Protein AF-A0A935NX12-F1 (afdb_monomer)

Foldseek 3Di:
DDDDDPPDDPPPPPPPPPPPPPPQDLPPDDDPVLLVQLLPDAAPDLPSLLVSCVVCVSCNSVSLVSNCVRRNPVSSVVNVVVVVPDDDDDDDDDDDDDDDQPPPLVRDDLVVVLVVPPDDPSLVVLLVVCVVPVVCNVVSLVSCCVPPVVSSVVSVVVNVVVVVVVVVVVVVVVVVVVVPPPDDDDDDDDDDPVVVVVVVVVVLQVVQLVQCVVVVVLVVLLCVLQVNQQQDPSRHGGLQSLLVVCVVLVHHSSSHRDPVSSVSSCVVSVVDDPPPPPPPPPPDD

pLDDT: mean 78.3, std 20.34, range [31.19, 98.19]

Radius of gyration: 31.9 Å; Cα contacts (8 Å, |Δi|>4): 187; chains: 1; bounding box: 68×73×120 Å

Sequence (285 aa):
MRAQENDRALDQDVEPAQAHAQIEDPNRQLPEDLERRVAALQPGDPQALVTLVRLNPDFIDAILTQAAATAGNQTVSTAIDILMAAPATAAPAARGAAITPDYSVEGFDYDASVLTLEGGDVAGDHVRFITLYPELRHKVLNGLALAHPELLDEAMERLHRLEQARGIEDDEKKDTEQAAADAGSEAPVEAPAAQASAQEEAAWIVGAKRYNAAHEDQLEEFNRVTQGVCVGQDGVADPKLISDWQAAHGLQPDGRVGPKTVEAARHAAGIGTPIPMPEGDLGLE

Solvent-accessible surface area (backbone atoms only — not comparable to full-atom values): 17449 Å² total; per-residue (Å²): 137,79,89,80,86,88,84,73,82,82,76,73,81,73,71,74,79,74,76,71,71,69,77,73,62,91,77,58,75,71,57,71,69,56,47,53,54,44,66,66,41,55,65,78,49,28,64,65,52,41,51,53,40,71,77,35,70,93,43,41,70,52,53,50,56,52,26,33,76,58,27,29,60,68,23,46,51,52,20,50,51,60,64,65,70,61,78,83,90,76,87,80,81,85,83,83,90,74,92,69,88,47,83,47,87,92,56,64,52,56,70,68,63,55,70,72,63,81,80,77,63,60,43,58,52,52,39,50,48,30,70,77,37,62,89,47,35,67,57,54,50,52,42,30,48,72,77,40,53,83,42,36,61,55,24,50,54,52,45,51,50,53,52,52,58,56,56,53,56,62,56,59,50,57,67,57,63,73,73,72,82,84,76,84,90,82,86,84,91,82,78,72,70,68,60,56,54,53,53,51,53,51,51,49,45,55,51,15,49,55,51,30,68,75,31,47,73,45,41,51,51,34,34,63,55,55,71,42,75,39,40,41,98,85,73,45,77,32,33,65,48,38,15,53,50,27,47,76,71,76,44,80,62,63,23,54,52,44,75,67,52,36,52,52,38,26,50,75,60,61,61,62,68,73,75,76,71,75,85,68,76,78,77,85,126

Nearest PDB structures (foldseek):
  6txh-assembly1_B  TM=1.761E-01  e=3.160E+00  Thermotoga maritima MSB8
  6txk-assembly1_E  TM=1.725E-01  e=6.539E+00  Thermotoga maritima MSB8

Secondary structure (DSSP, 8-state):
-------------------------TT-PPPHHHHHHHHTPPTT-HHHHHHHHHH-GGGHHHHHHHHHHHT-HHHHHHHHHHHHT--S-----S---------STTT--HHHHHTT--SS-HHHHHHHHHHH-GGGHHHHHHHHHHH-HHHHHHHHHHHHHHHHHHHHHHHHHHHHHTTS--S--------SHHHHHHHHHHHHHHHHHHHHHHTHHHHHHHHHHTTTTTB-TTSSBPHHHHHHHHHHTTS-------HHHHHHHHHHTTTT-------------

Mean predicted aligned error: 19.9 Å

Structure (mmCIF, N/CA/C/O backbone):
data_AF-A0A935NX12-F1
#
_entry.id   AF-A0A935NX12-F1
#
loop_
_atom_site.group_PDB
_atom_site.id
_atom_site.type_symbol
_atom_site.label_atom_id
_atom_site.label_alt_id
_atom_site.label_comp_id
_atom_site.label_asym_id
_atom_site.label_entity_id
_atom_site.label_seq_id
_atom_site.pdbx_PDB_ins_code
_atom_site.Cartn_x
_atom_site.Cartn_y
_atom_site.Cartn_z
_atom_site.occupancy
_atom_site.B_iso_or_equiv
_atom_site.auth_seq_id
_atom_site.auth_comp_id
_atom_site.auth_asym_id
_atom_site.auth_atom_id
_atom_site.pdbx_PDB_model_num
ATOM 1 N N . MET A 1 1 ? -44.376 -52.610 -57.666 1.00 48.19 1 MET A N 1
ATOM 2 C CA . MET A 1 1 ? -42.982 -52.978 -58.009 1.00 48.19 1 MET A CA 1
ATOM 3 C C . MET A 1 1 ? -42.175 -51.697 -58.155 1.00 48.19 1 MET A C 1
ATOM 5 O O . MET A 1 1 ? -42.666 -50.813 -58.845 1.00 48.19 1 MET A O 1
ATOM 9 N N . ARG A 1 2 ? -40.977 -51.658 -57.542 1.00 43.53 2 ARG A N 1
ATOM 10 C CA . ARG A 1 2 ? -40.065 -50.510 -57.293 1.00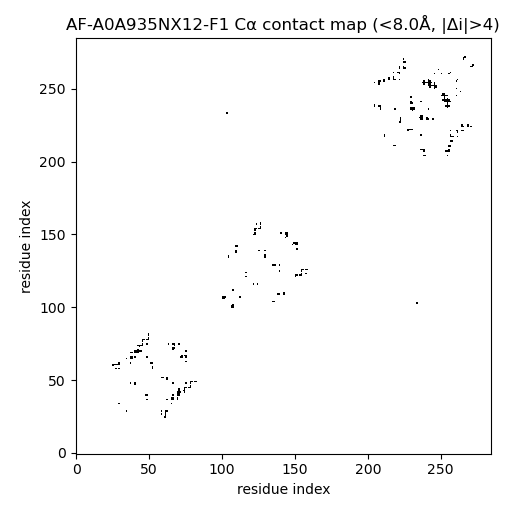 43.53 2 ARG A CA 1
ATOM 11 C C . ARG A 1 2 ? -40.535 -49.630 -56.125 1.00 43.53 2 ARG A C 1
ATOM 13 O O . ARG A 1 2 ? -41.521 -48.930 -56.283 1.00 43.53 2 ARG A O 1
ATOM 20 N N . ALA A 1 3 ? -40.013 -49.706 -54.896 1.00 50.97 3 ALA A N 1
ATOM 21 C CA . ALA A 1 3 ? -38.684 -50.084 -54.386 1.00 50.97 3 ALA A CA 1
ATOM 22 C C . ALA A 1 3 ? -37.548 -49.237 -54.977 1.00 50.97 3 ALA A C 1
ATOM 24 O O . ALA A 1 3 ? -37.088 -49.551 -56.070 1.00 50.97 3 ALA A O 1
ATOM 25 N N . GLN A 1 4 ? -37.164 -48.174 -54.258 1.00 52.00 4 GLN A N 1
ATOM 26 C CA . GLN A 1 4 ? -35.791 -47.665 -54.098 1.00 52.00 4 GLN A CA 1
ATOM 27 C C . GLN A 1 4 ? -35.846 -46.517 -53.069 1.00 52.00 4 GLN A C 1
ATOM 29 O O . GLN A 1 4 ? -36.521 -45.519 -53.296 1.00 52.00 4 GLN A O 1
ATOM 34 N N . GLU A 1 5 ? -35.457 -46.771 -51.817 1.00 55.94 5 GLU A N 1
ATOM 35 C CA . GLU A 1 5 ? -34.110 -46.469 -51.297 1.00 55.94 5 GLU A CA 1
ATOM 36 C C . GLU A 1 5 ? -33.773 -44.981 -51.418 1.00 55.94 5 GLU A C 1
ATOM 38 O O . GLU A 1 5 ? -33.244 -44.519 -52.424 1.00 55.94 5 GLU A O 1
ATOM 43 N N . ASN A 1 6 ? -34.057 -44.242 -50.349 1.00 55.28 6 ASN A N 1
ATOM 44 C CA . ASN A 1 6 ? -33.310 -43.033 -50.030 1.00 55.28 6 ASN A CA 1
ATOM 45 C C . ASN A 1 6 ? -32.983 -43.058 -48.531 1.00 55.28 6 ASN A C 1
ATOM 47 O O . ASN A 1 6 ? -33.371 -42.188 -47.760 1.00 55.28 6 ASN A O 1
ATOM 51 N N . ASP A 1 7 ? -32.331 -44.153 -48.142 1.00 55.66 7 ASP A N 1
ATOM 52 C CA . ASP A 1 7 ? -31.650 -44.345 -46.868 1.00 55.66 7 ASP A CA 1
ATOM 53 C C . ASP A 1 7 ? -30.180 -43.994 -47.137 1.00 55.66 7 ASP A C 1
ATOM 55 O O . ASP A 1 7 ? -29.365 -44.830 -47.526 1.00 55.66 7 ASP A O 1
ATOM 59 N N . ARG A 1 8 ? -29.873 -42.695 -47.121 1.00 57.56 8 ARG A N 1
ATOM 60 C CA . ARG A 1 8 ? -28.502 -42.198 -47.262 1.00 57.56 8 ARG A CA 1
ATOM 61 C C . ARG A 1 8 ? -28.174 -41.359 -46.043 1.00 57.56 8 ARG A C 1
ATOM 63 O O . ARG A 1 8 ? -28.332 -40.144 -46.049 1.00 57.56 8 ARG A O 1
ATOM 70 N N . ALA A 1 9 ? -27.777 -42.087 -45.003 1.00 57.19 9 ALA A N 1
ATOM 71 C CA . ALA A 1 9 ? -26.683 -41.769 -44.097 1.00 57.19 9 ALA A CA 1
ATOM 72 C C . ALA A 1 9 ? -26.119 -40.346 -44.257 1.00 57.19 9 ALA A C 1
ATOM 74 O O . ALA A 1 9 ? -25.245 -40.093 -45.087 1.00 57.19 9 ALA A O 1
ATOM 75 N N . LEU A 1 10 ? -26.612 -39.433 -43.424 1.00 56.56 10 LEU A N 1
ATOM 76 C CA . LEU A 1 10 ? -25.811 -38.332 -42.906 1.00 56.56 10 LEU A CA 1
ATOM 77 C C . LEU A 1 10 ? -25.201 -38.832 -41.596 1.00 56.56 10 LEU A C 1
ATOM 79 O O . LEU A 1 10 ? -25.624 -38.462 -40.505 1.00 56.56 10 LEU A O 1
ATOM 83 N N . ASP A 1 11 ? -24.240 -39.741 -41.750 1.00 50.62 11 ASP A N 1
ATOM 84 C CA . ASP A 1 11 ? -23.159 -39.922 -40.791 1.00 50.62 11 ASP A CA 1
ATOM 85 C C . ASP A 1 11 ? -22.383 -38.598 -40.845 1.00 50.62 11 ASP A C 1
ATOM 87 O O . ASP A 1 11 ? -21.592 -38.343 -41.753 1.00 50.62 11 ASP A O 1
ATOM 91 N N . GLN A 1 12 ? -22.776 -37.650 -39.994 1.00 54.97 12 GLN A N 1
ATOM 92 C CA . GLN A 1 12 ? -21.940 -36.497 -39.717 1.00 54.97 12 GLN A CA 1
ATOM 93 C C . GLN A 1 12 ? -20.785 -37.040 -38.891 1.00 54.97 12 GLN A C 1
ATOM 95 O O . GLN A 1 12 ? -20.918 -37.210 -37.680 1.00 54.97 12 GLN A O 1
ATOM 100 N N . ASP A 1 13 ? -19.684 -37.334 -39.583 1.00 49.84 13 ASP A N 1
ATOM 101 C CA . ASP A 1 13 ? -18.336 -37.351 -39.035 1.00 49.84 13 ASP A CA 1
ATOM 102 C C . ASP A 1 13 ? -18.151 -36.076 -38.200 1.00 49.84 13 ASP A C 1
ATOM 104 O O . ASP A 1 13 ? -17.762 -35.012 -38.686 1.00 49.84 13 ASP A O 1
ATOM 108 N N . VAL A 1 14 ? -18.495 -36.167 -36.917 1.00 54.44 14 VAL A N 1
ATOM 109 C CA . VAL A 1 14 ? -17.989 -35.267 -35.896 1.00 54.44 14 VAL A CA 1
ATOM 110 C C . VAL A 1 14 ? -16.521 -35.638 -35.785 1.00 54.44 14 VAL A C 1
ATOM 112 O O . VAL A 1 14 ? -16.157 -36.533 -35.022 1.00 54.44 14 VAL A O 1
ATOM 115 N N . GLU A 1 15 ? -15.687 -34.992 -36.605 1.00 49.84 15 GLU A N 1
ATOM 116 C CA . GLU A 1 15 ? -14.254 -34.922 -36.351 1.00 49.84 15 GLU A CA 1
ATOM 117 C C . GLU A 1 15 ? -14.098 -34.573 -34.867 1.00 49.84 15 GLU A C 1
ATOM 119 O O . GLU A 1 15 ? -14.579 -33.513 -34.440 1.00 49.84 15 GLU A O 1
ATOM 124 N N . PRO A 1 16 ? -13.489 -35.442 -34.038 1.00 56.66 16 PRO A N 1
ATOM 125 C CA . PRO A 1 16 ? -13.098 -35.007 -32.719 1.00 56.66 16 PRO A CA 1
ATOM 126 C C . PRO A 1 16 ? -12.125 -33.869 -32.974 1.00 56.66 16 PRO A C 1
ATOM 128 O O . PRO A 1 16 ? -11.079 -34.092 -33.580 1.00 56.66 16 PRO A O 1
ATOM 131 N N . ALA A 1 17 ? -12.507 -32.659 -32.562 1.00 51.66 17 ALA A N 1
ATOM 132 C CA . ALA A 1 17 ? -11.612 -31.527 -32.472 1.00 51.66 17 ALA A CA 1
ATOM 133 C C . ALA A 1 17 ? -10.374 -32.020 -31.724 1.00 51.66 17 ALA A C 1
ATOM 135 O O . ALA A 1 17 ? -10.368 -32.135 -30.496 1.00 51.66 17 ALA A O 1
ATOM 136 N N . GLN A 1 18 ? -9.353 -32.399 -32.491 1.00 52.69 18 GLN A N 1
ATOM 137 C CA . GLN A 1 18 ? -8.022 -32.627 -31.997 1.00 52.69 18 GLN A CA 1
ATOM 138 C C . GLN A 1 18 ? -7.591 -31.239 -31.564 1.00 52.69 18 GLN A C 1
ATOM 140 O O . GLN A 1 18 ? -7.076 -30.442 -32.345 1.00 52.69 18 GLN A O 1
ATOM 145 N N . ALA A 1 19 ? -7.896 -30.928 -30.304 1.00 49.09 19 ALA A N 1
ATOM 146 C CA . ALA A 1 19 ? -7.135 -30.000 -29.511 1.00 49.09 19 ALA A CA 1
ATOM 147 C C . ALA A 1 19 ? -5.706 -30.533 -29.572 1.00 49.09 19 ALA A C 1
ATOM 149 O O . ALA A 1 19 ? -5.281 -31.355 -28.761 1.00 49.09 19 ALA A O 1
ATOM 150 N N . HIS A 1 20 ? -5.010 -30.135 -30.634 1.00 44.25 20 HIS A N 1
ATOM 151 C CA . HIS A 1 20 ? -3.577 -30.140 -30.713 1.00 44.25 20 HIS A CA 1
ATOM 152 C C . HIS A 1 20 ? -3.138 -29.308 -29.514 1.00 44.25 20 HIS A C 1
ATOM 154 O O . HIS A 1 20 ? -3.022 -28.087 -29.598 1.00 44.25 20 HIS A O 1
ATOM 160 N N . ALA A 1 21 ? -2.937 -29.977 -28.378 1.00 49.16 21 ALA A N 1
ATOM 161 C CA . ALA A 1 21 ? -1.891 -29.600 -27.461 1.00 49.16 21 ALA A CA 1
ATOM 162 C C . ALA A 1 21 ? -0.653 -29.529 -28.352 1.00 49.16 21 ALA A C 1
ATOM 164 O O . ALA A 1 21 ? -0.109 -30.558 -28.761 1.00 49.16 21 ALA A O 1
ATOM 165 N N . GLN A 1 22 ? -0.342 -28.314 -28.810 1.00 51.00 22 GLN A N 1
ATOM 166 C CA . GLN A 1 22 ? 0.943 -28.000 -29.396 1.00 51.00 22 GLN A CA 1
ATOM 167 C C . GLN A 1 22 ? 1.936 -28.575 -28.404 1.00 51.00 22 GLN A C 1
ATOM 169 O O . GLN A 1 22 ? 1.974 -28.149 -27.256 1.00 51.00 22 GLN A O 1
ATOM 174 N N . ILE A 1 23 ? 2.613 -29.642 -28.816 1.00 47.81 23 ILE A N 1
ATOM 175 C CA . ILE A 1 23 ? 3.728 -30.195 -28.071 1.00 47.81 23 ILE A CA 1
ATOM 176 C C . ILE A 1 23 ? 4.718 -29.039 -28.044 1.00 47.81 23 ILE A C 1
ATOM 178 O O . ILE A 1 23 ? 5.321 -28.727 -29.072 1.00 47.81 23 ILE A O 1
ATOM 182 N N . GLU A 1 24 ? 4.728 -28.313 -26.928 1.00 58.41 24 GLU A N 1
ATOM 183 C CA . GLU A 1 24 ? 5.565 -27.144 -26.732 1.00 58.41 24 GLU A CA 1
ATOM 184 C C . GLU A 1 24 ? 6.996 -27.586 -26.982 1.00 58.41 24 GLU A C 1
ATOM 186 O O . GLU A 1 24 ? 7.462 -28.575 -26.414 1.00 58.41 24 GLU A O 1
ATOM 191 N N . ASP A 1 25 ? 7.641 -26.919 -27.936 1.00 74.75 25 ASP A N 1
ATOM 192 C CA . ASP A 1 25 ? 9.005 -27.228 -28.319 1.00 74.75 25 ASP A CA 1
ATOM 193 C C . ASP A 1 25 ? 9.879 -27.093 -27.061 1.00 74.75 25 ASP A C 1
ATOM 195 O O . ASP A 1 25 ? 10.003 -25.983 -26.533 1.00 74.75 25 ASP A O 1
ATOM 199 N N . PRO A 1 26 ? 10.479 -28.184 -26.550 1.00 61.12 26 PRO A N 1
ATOM 200 C CA . PRO A 1 26 ? 11.302 -28.129 -25.343 1.00 61.12 26 PRO A CA 1
ATOM 201 C C . PRO A 1 26 ? 12.571 -27.283 -25.545 1.00 61.12 26 PRO A C 1
ATOM 203 O O . PRO A 1 26 ? 13.287 -27.012 -24.587 1.00 61.12 26 PRO A O 1
ATOM 206 N N . ASN A 1 27 ? 12.851 -26.854 -26.783 1.00 67.12 27 ASN A N 1
ATOM 207 C CA . ASN A 1 27 ? 13.907 -25.913 -27.142 1.00 67.12 27 ASN A CA 1
ATOM 208 C C . ASN A 1 27 ? 13.389 -24.496 -27.427 1.00 67.12 27 ASN A C 1
ATOM 210 O O . ASN A 1 27 ? 14.056 -23.726 -28.127 1.00 67.12 27 ASN A O 1
ATOM 214 N N . ARG A 1 28 ? 12.216 -24.114 -26.907 1.00 81.75 28 ARG A N 1
ATOM 215 C CA . ARG A 1 28 ? 11.754 -22.728 -27.003 1.00 81.75 28 ARG A CA 1
ATOM 216 C C . ARG A 1 28 ? 12.800 -21.804 -26.372 1.00 81.75 28 ARG A C 1
ATOM 218 O O . ARG A 1 28 ? 13.031 -21.837 -25.167 1.00 81.75 28 ARG A O 1
ATOM 225 N N . GLN A 1 29 ? 13.454 -21.009 -27.218 1.00 90.12 29 GLN A N 1
ATOM 226 C CA . GLN A 1 29 ? 14.456 -20.038 -26.789 1.00 90.12 29 GLN A CA 1
ATOM 227 C C . GLN A 1 29 ? 13.827 -19.063 -25.794 1.00 90.12 29 GLN A C 1
ATOM 229 O O . GLN A 1 29 ? 12.675 -18.646 -25.964 1.00 90.12 29 GLN A O 1
ATOM 234 N N . LEU A 1 30 ? 14.584 -18.723 -24.751 1.00 92.69 30 LEU A N 1
ATOM 235 C CA . LEU A 1 30 ? 14.162 -17.725 -23.783 1.00 92.69 30 LEU A CA 1
ATOM 236 C C . LEU A 1 30 ? 14.068 -16.359 -24.482 1.00 92.69 30 LEU A C 1
ATOM 238 O O . LEU A 1 30 ? 14.948 -16.008 -25.267 1.00 92.69 30 LEU A O 1
ATOM 242 N N . PRO A 1 31 ? 13.026 -15.564 -24.202 1.00 94.19 31 PRO A N 1
ATOM 243 C CA . PRO A 1 31 ? 13.019 -14.146 -24.530 1.00 94.19 31 PRO A CA 1
ATOM 244 C C . PRO A 1 31 ? 14.288 -13.447 -24.015 1.00 94.19 31 PRO A C 1
ATOM 246 O O . PRO A 1 31 ? 14.757 -13.733 -22.913 1.00 94.19 31 PRO A O 1
ATOM 249 N N . GLU A 1 32 ? 14.837 -12.513 -24.794 1.00 92.69 32 GLU A N 1
ATOM 250 C CA . GLU A 1 32 ? 16.119 -11.842 -24.507 1.00 92.69 32 GLU A CA 1
ATOM 251 C C . GLU A 1 32 ? 16.125 -11.104 -23.151 1.00 92.69 32 GLU A C 1
ATOM 253 O O . GLU A 1 32 ? 17.155 -10.964 -22.484 1.00 92.69 32 GLU A O 1
ATOM 258 N N . ASP A 1 33 ? 14.969 -10.619 -22.701 1.00 92.88 33 ASP A N 1
ATOM 259 C CA . ASP A 1 33 ? 14.808 -10.034 -21.371 1.00 92.88 33 ASP A CA 1
ATOM 260 C C . ASP A 1 33 ? 14.933 -11.085 -20.256 1.00 92.88 33 ASP A C 1
ATOM 262 O O . ASP A 1 33 ? 15.630 -10.844 -19.265 1.00 92.88 33 ASP A O 1
ATOM 266 N N . LEU A 1 34 ? 14.338 -12.270 -20.430 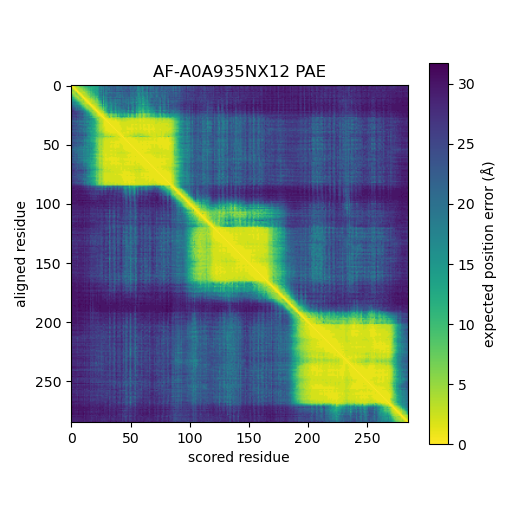1.00 95.62 34 LEU A N 1
ATOM 267 C CA . LEU A 1 34 ? 14.465 -13.373 -19.479 1.00 95.62 34 LEU A CA 1
ATOM 268 C C . LEU A 1 34 ? 15.883 -13.933 -19.457 1.00 95.62 34 LEU A C 1
ATOM 270 O O . LEU A 1 34 ? 16.406 -14.183 -18.371 1.00 95.62 34 LEU A O 1
ATOM 274 N N . GLU A 1 35 ? 16.540 -14.053 -20.610 1.00 96.38 35 GLU A N 1
ATOM 275 C CA . GLU A 1 35 ? 17.948 -14.461 -20.675 1.00 96.38 35 GLU A CA 1
ATOM 276 C C . GLU A 1 35 ? 18.841 -13.530 -19.855 1.00 96.38 35 GLU A C 1
ATOM 278 O O . GLU A 1 35 ? 19.637 -14.002 -19.039 1.00 96.38 35 GLU A O 1
ATOM 283 N N . ARG A 1 36 ? 18.670 -12.209 -19.999 1.00 95.94 36 ARG A N 1
ATOM 284 C CA . ARG A 1 36 ? 19.425 -11.221 -19.211 1.00 95.94 36 ARG A CA 1
ATOM 285 C C . ARG A 1 36 ? 19.158 -11.354 -17.715 1.00 95.94 36 ARG A C 1
ATOM 287 O O . ARG A 1 36 ? 20.097 -11.283 -16.925 1.00 95.94 36 ARG A O 1
ATOM 294 N N . ARG A 1 37 ? 17.906 -11.591 -17.314 1.00 96.12 37 ARG A N 1
ATOM 295 C CA . ARG A 1 37 ? 17.540 -11.773 -15.898 1.00 96.12 37 ARG A CA 1
ATOM 296 C C . ARG A 1 37 ? 18.128 -13.053 -15.310 1.00 96.12 37 ARG A C 1
ATOM 298 O O . ARG A 1 37 ? 18.636 -13.015 -14.194 1.00 96.12 37 ARG A O 1
ATOM 305 N N . VAL A 1 38 ? 18.120 -14.159 -16.056 1.00 96.56 38 VAL A N 1
ATOM 306 C CA . VAL A 1 38 ? 18.742 -15.422 -15.619 1.00 96.56 38 VAL A CA 1
ATOM 307 C C . VAL A 1 38 ? 20.271 -15.310 -15.593 1.00 96.56 38 VAL A C 1
ATOM 309 O O . VAL A 1 38 ? 20.916 -15.853 -14.696 1.00 96.56 38 VAL A O 1
ATOM 312 N N . ALA A 1 39 ? 20.867 -14.567 -16.530 1.00 96.00 39 ALA A N 1
ATOM 313 C CA . ALA A 1 39 ? 22.302 -14.287 -16.540 1.00 96.00 39 ALA A CA 1
ATOM 314 C C . ALA A 1 39 ? 22.750 -13.385 -15.377 1.00 96.00 39 ALA A C 1
ATOM 316 O O . ALA A 1 39 ? 23.892 -13.489 -14.935 1.00 96.00 39 ALA A O 1
ATOM 317 N N . ALA A 1 40 ? 21.861 -12.530 -14.865 1.00 96.12 40 ALA A N 1
ATOM 318 C CA . ALA A 1 40 ? 22.121 -11.670 -13.713 1.00 96.12 40 ALA A CA 1
ATOM 319 C C . ALA A 1 40 ? 21.997 -12.392 -12.355 1.00 96.12 40 ALA A C 1
ATOM 321 O O . ALA A 1 40 ? 22.351 -11.808 -11.327 1.00 96.12 40 ALA A O 1
ATOM 322 N N . LEU A 1 41 ? 21.514 -13.642 -12.326 1.00 95.94 41 LEU A N 1
ATOM 323 C CA . LEU A 1 41 ? 21.400 -14.411 -11.086 1.00 95.94 41 LEU A CA 1
ATOM 324 C C . LEU A 1 41 ? 22.780 -14.681 -10.482 1.00 95.94 41 LEU A C 1
ATOM 326 O O . LEU A 1 41 ? 23.660 -15.269 -11.111 1.00 95.94 41 LEU A O 1
ATOM 330 N N . GLN A 1 42 ? 22.948 -14.284 -9.223 1.00 90.81 42 GLN A N 1
ATOM 331 C CA . GLN A 1 42 ? 24.142 -14.595 -8.448 1.00 90.81 42 GLN A CA 1
ATOM 332 C C . GLN A 1 42 ? 24.095 -16.062 -7.977 1.00 90.81 42 GLN A C 1
ATOM 334 O O . GLN A 1 42 ? 23.031 -16.552 -7.576 1.00 90.81 42 GLN A O 1
ATOM 339 N N . PRO A 1 43 ? 25.237 -16.773 -7.958 1.00 94.75 43 PRO A N 1
ATOM 340 C CA . PRO A 1 43 ? 25.329 -18.064 -7.289 1.00 94.75 43 PRO A CA 1
ATOM 341 C C . PRO A 1 43 ? 24.870 -17.953 -5.829 1.00 94.75 43 PRO A C 1
ATOM 343 O O . PRO A 1 43 ? 25.295 -17.057 -5.102 1.00 94.75 43 PRO A O 1
ATOM 346 N N . GLY A 1 44 ? 24.016 -18.878 -5.392 1.00 91.19 44 GLY A N 1
ATOM 347 C CA . GLY A 1 44 ? 23.485 -18.897 -4.024 1.00 91.19 44 GLY A CA 1
ATOM 348 C C . GLY A 1 44 ? 22.182 -18.125 -3.781 1.00 91.19 44 GLY A C 1
ATOM 349 O O . GLY A 1 44 ? 21.745 -18.095 -2.633 1.00 91.19 44 GLY A O 1
ATOM 350 N N . ASP A 1 45 ? 21.528 -17.574 -4.811 1.00 95.75 45 ASP A N 1
ATOM 351 C CA . ASP A 1 45 ? 20.206 -16.933 -4.676 1.00 95.75 45 ASP A CA 1
ATOM 352 C C . ASP A 1 45 ? 19.059 -17.775 -5.286 1.00 95.75 45 ASP A C 1
ATOM 354 O O . ASP A 1 45 ? 18.628 -17.550 -6.422 1.00 95.75 45 ASP A O 1
ATOM 358 N N . PRO A 1 46 ? 18.542 -18.785 -4.561 1.00 96.75 46 PRO A N 1
ATOM 359 C CA . PRO A 1 46 ? 17.448 -19.617 -5.055 1.00 96.75 46 PRO A CA 1
ATOM 360 C C . PRO A 1 46 ? 16.092 -18.892 -5.069 1.00 96.75 46 PRO A C 1
ATOM 362 O O . PRO A 1 46 ? 15.203 -19.315 -5.805 1.00 96.75 46 PRO A O 1
ATOM 365 N N . GLN A 1 47 ? 15.907 -17.812 -4.297 1.00 95.38 47 GLN A N 1
ATOM 366 C CA . GLN A 1 47 ? 14.621 -17.101 -4.205 1.00 95.38 47 GLN A CA 1
ATOM 367 C C . GLN A 1 47 ? 14.353 -16.246 -5.445 1.00 95.38 47 GLN A C 1
ATOM 369 O O . GLN A 1 47 ? 13.225 -16.233 -5.955 1.00 95.38 47 GLN A O 1
ATOM 374 N N . ALA A 1 48 ? 15.388 -15.591 -5.979 1.00 95.19 48 ALA A N 1
ATOM 375 C CA . ALA A 1 48 ? 15.283 -14.895 -7.257 1.00 95.19 48 ALA A CA 1
ATOM 376 C C . ALA A 1 48 ? 14.914 -15.869 -8.393 1.00 95.19 48 ALA A C 1
ATOM 378 O O . ALA A 1 48 ? 14.030 -15.573 -9.201 1.00 95.19 48 ALA A O 1
ATOM 379 N N . LEU A 1 49 ? 15.505 -17.072 -8.399 1.00 97.50 49 LEU A N 1
ATOM 380 C CA . LEU A 1 49 ? 15.173 -18.121 -9.368 1.00 97.50 49 LEU A CA 1
ATOM 381 C C . LEU A 1 49 ? 13.726 -18.625 -9.210 1.00 97.50 49 LEU A C 1
ATOM 383 O O . LEU A 1 49 ? 13.006 -18.708 -10.203 1.00 97.50 49 LEU A O 1
ATOM 387 N N . VAL A 1 50 ? 13.261 -18.893 -7.981 1.00 97.00 50 VAL A N 1
ATOM 388 C CA . VAL A 1 50 ? 11.854 -19.263 -7.709 1.00 97.00 50 VAL A CA 1
ATOM 389 C C . VAL A 1 50 ? 10.885 -18.196 -8.219 1.00 97.00 50 VAL A C 1
ATOM 391 O O . VAL A 1 50 ? 9.862 -18.525 -8.821 1.00 97.00 50 VAL A O 1
ATOM 394 N N . THR A 1 51 ? 11.207 -16.920 -8.007 1.00 94.94 51 THR A N 1
ATOM 395 C CA . THR A 1 51 ? 10.379 -15.800 -8.471 1.00 94.94 51 THR A CA 1
ATOM 396 C C . THR A 1 51 ? 10.299 -15.765 -9.997 1.00 94.94 51 THR A C 1
ATOM 398 O O . THR A 1 51 ? 9.203 -15.650 -10.546 1.00 94.94 51 THR A O 1
ATOM 401 N N . LEU A 1 52 ? 11.428 -15.940 -10.695 1.00 96.31 52 LEU A N 1
ATOM 402 C CA . LEU A 1 52 ? 11.455 -16.005 -12.161 1.00 96.31 52 LEU A CA 1
ATOM 403 C C . LEU A 1 52 ? 10.629 -17.173 -12.709 1.00 96.31 52 LEU A C 1
ATOM 405 O O . LEU A 1 52 ? 9.859 -16.971 -13.647 1.00 96.31 52 LEU A O 1
ATOM 409 N N . VAL A 1 53 ? 10.746 -18.355 -12.100 1.00 96.75 53 VAL A N 1
ATOM 410 C CA . VAL A 1 53 ? 9.999 -19.561 -12.493 1.00 96.75 53 VAL A CA 1
ATOM 411 C C . VAL A 1 53 ? 8.490 -19.377 -12.291 1.00 96.75 53 VAL A C 1
ATOM 413 O O . VAL A 1 53 ? 7.707 -19.747 -13.159 1.00 96.75 53 VAL A O 1
ATOM 416 N N . ARG A 1 54 ? 8.060 -18.753 -11.185 1.00 95.25 54 ARG A N 1
ATOM 417 C CA . ARG A 1 54 ? 6.632 -18.493 -10.914 1.00 95.25 54 ARG A CA 1
ATOM 418 C C . ARG A 1 54 ? 6.013 -17.461 -11.852 1.00 95.25 54 ARG A C 1
ATOM 420 O O . ARG A 1 54 ? 4.845 -17.593 -12.199 1.00 95.25 54 ARG A O 1
ATOM 427 N N . LEU A 1 55 ? 6.777 -16.439 -12.231 1.00 93.81 55 LEU A N 1
ATOM 428 C CA . LEU A 1 55 ? 6.310 -15.405 -13.155 1.00 93.81 55 LEU A CA 1
ATOM 429 C C . LEU A 1 55 ? 6.248 -15.896 -14.610 1.00 93.81 55 LEU A C 1
ATOM 431 O O . LEU A 1 55 ? 5.542 -15.289 -15.407 1.00 93.81 55 LEU A O 1
ATOM 435 N N . ASN A 1 56 ? 6.973 -16.967 -14.956 1.00 96.12 56 ASN A N 1
ATOM 436 C CA . ASN A 1 56 ? 7.134 -17.439 -16.335 1.00 96.12 56 ASN A CA 1
ATOM 437 C C . ASN A 1 56 ? 6.970 -18.971 -16.429 1.00 96.12 56 ASN A C 1
ATOM 439 O O . ASN A 1 56 ? 7.940 -19.677 -16.726 1.00 96.12 56 ASN A O 1
ATOM 443 N N . PRO A 1 57 ? 5.758 -19.502 -16.176 1.00 95.25 57 PRO A N 1
ATOM 444 C CA . PRO A 1 57 ? 5.508 -20.945 -16.134 1.00 95.25 57 PRO A CA 1
ATOM 445 C C . PRO A 1 57 ? 5.699 -21.650 -17.487 1.00 95.25 57 PRO A C 1
ATOM 447 O O . PRO A 1 57 ? 5.935 -22.852 -17.516 1.00 95.25 57 PRO A O 1
ATOM 450 N N . ASP A 1 58 ? 5.663 -20.914 -18.597 1.00 93.00 58 ASP A N 1
ATOM 451 C CA . ASP A 1 58 ? 5.859 -21.476 -19.941 1.00 93.00 58 ASP A CA 1
ATOM 452 C C . ASP A 1 58 ? 7.346 -21.724 -20.269 1.00 93.00 58 ASP A C 1
ATOM 454 O O . ASP A 1 58 ? 7.679 -22.337 -21.281 1.00 93.00 58 ASP A O 1
ATOM 458 N N . PHE A 1 59 ? 8.266 -21.233 -19.428 1.00 95.56 59 PHE A N 1
ATOM 459 C CA . PHE A 1 59 ? 9.712 -21.260 -19.677 1.00 95.56 59 PHE A CA 1
ATOM 460 C C . PHE A 1 59 ? 10.505 -21.968 -18.573 1.00 95.56 59 PHE A C 1
ATOM 462 O O . PHE A 1 59 ? 11.714 -21.772 -18.468 1.00 95.56 59 PHE A O 1
ATOM 469 N N . ILE A 1 60 ? 9.856 -22.785 -17.738 1.00 95.25 60 ILE A N 1
ATOM 470 C CA . ILE A 1 60 ? 10.483 -23.393 -16.552 1.00 95.25 60 ILE A CA 1
ATOM 471 C C . ILE A 1 60 ? 11.750 -24.167 -16.926 1.00 95.25 60 ILE A C 1
ATOM 473 O O . ILE A 1 60 ? 12.818 -23.879 -16.388 1.00 95.25 60 ILE A O 1
ATOM 477 N N . ASP A 1 61 ? 11.663 -25.098 -17.878 1.00 95.31 61 ASP A N 1
ATOM 478 C CA . ASP A 1 61 ? 12.802 -25.941 -18.261 1.00 95.31 61 ASP A CA 1
ATOM 479 C C . ASP A 1 61 ? 13.969 -25.120 -18.821 1.00 95.31 61 ASP A C 1
ATOM 481 O O . ASP A 1 61 ? 15.129 -25.356 -18.471 1.00 95.31 61 ASP A O 1
ATOM 485 N N . ALA A 1 62 ? 13.670 -24.104 -19.635 1.00 95.69 62 ALA A N 1
ATOM 486 C CA . ALA A 1 62 ? 14.680 -23.226 -20.212 1.00 95.69 62 ALA A CA 1
ATOM 487 C C . ALA A 1 62 ? 15.341 -22.337 -19.139 1.00 95.69 62 ALA A C 1
ATOM 489 O O . ALA A 1 62 ? 16.570 -22.224 -19.103 1.00 95.69 62 ALA A O 1
ATOM 490 N N . ILE A 1 63 ? 14.553 -21.778 -18.209 1.00 96.19 63 ILE A N 1
ATOM 491 C CA . ILE A 1 63 ? 15.044 -20.987 -17.068 1.00 96.19 63 ILE A CA 1
ATOM 492 C C . ILE A 1 63 ? 15.949 -21.840 -16.174 1.00 96.19 63 ILE A C 1
ATOM 494 O O . ILE A 1 63 ? 17.051 -21.406 -15.839 1.00 96.19 63 ILE A O 1
ATOM 498 N N . LEU A 1 64 ? 15.521 -23.050 -15.799 1.00 96.38 64 LEU A N 1
ATOM 499 C CA . LEU A 1 64 ? 16.297 -23.934 -14.922 1.00 96.38 64 LEU A CA 1
ATOM 500 C C . LEU A 1 64 ? 17.584 -24.421 -15.600 1.00 96.38 64 LEU A C 1
ATOM 502 O O . LEU A 1 64 ? 18.634 -24.460 -14.956 1.00 96.38 64 LEU A O 1
ATOM 506 N N . THR A 1 65 ? 17.525 -24.732 -16.899 1.00 95.94 65 THR A N 1
ATOM 507 C CA . THR A 1 65 ? 18.699 -25.132 -17.691 1.00 95.94 65 THR A CA 1
ATOM 508 C C . THR A 1 65 ? 19.735 -24.012 -17.743 1.00 95.94 65 THR A C 1
ATOM 510 O O . THR A 1 65 ? 20.914 -24.241 -17.461 1.00 95.94 65 THR A O 1
ATOM 513 N N . GLN A 1 66 ? 19.305 -22.784 -18.040 1.00 96.19 66 GLN A N 1
ATOM 514 C CA . GLN A 1 66 ? 20.205 -21.635 -18.109 1.00 96.19 66 GLN A CA 1
ATOM 515 C C . GLN A 1 66 ? 20.739 -21.249 -16.719 1.00 96.19 66 GLN A C 1
ATOM 517 O O . GLN A 1 66 ? 21.932 -20.983 -16.568 1.00 96.19 66 GLN A O 1
ATOM 522 N N . ALA A 1 67 ? 19.898 -21.292 -15.681 1.00 97.31 67 ALA A N 1
ATOM 523 C CA . ALA A 1 67 ? 20.307 -21.011 -14.305 1.00 97.31 67 ALA A CA 1
ATOM 524 C C . ALA A 1 67 ? 21.319 -22.037 -13.769 1.00 97.31 67 ALA A C 1
ATOM 526 O O . ALA A 1 67 ? 22.208 -21.681 -12.995 1.00 97.31 67 ALA A O 1
ATOM 527 N N . ALA A 1 68 ? 21.240 -23.301 -14.197 1.00 97.44 68 ALA A N 1
ATOM 528 C CA . ALA A 1 68 ? 22.236 -24.312 -13.849 1.00 97.44 68 ALA A CA 1
ATOM 529 C C . ALA A 1 68 ? 23.631 -23.952 -14.388 1.00 97.44 68 ALA A C 1
ATOM 531 O O . ALA A 1 68 ? 24.630 -24.191 -13.705 1.00 97.44 68 ALA A O 1
ATOM 532 N N . ALA A 1 69 ? 23.694 -23.345 -15.579 1.00 96.12 69 ALA A N 1
ATOM 533 C CA . ALA A 1 69 ? 24.938 -22.894 -16.194 1.00 96.12 69 ALA A CA 1
ATOM 534 C C . ALA A 1 69 ? 25.510 -21.623 -15.539 1.00 96.12 69 ALA A C 1
ATOM 536 O O . ALA A 1 69 ? 26.731 -21.494 -15.455 1.00 96.12 69 ALA A O 1
ATOM 537 N N . THR A 1 70 ? 24.659 -20.699 -15.070 1.00 96.12 70 THR A N 1
ATOM 538 C CA . THR A 1 70 ? 25.089 -19.399 -14.518 1.00 96.12 70 THR A CA 1
ATOM 539 C C . THR A 1 70 ? 25.211 -19.390 -12.991 1.00 96.12 70 THR A C 1
ATOM 541 O O . THR A 1 70 ? 26.261 -19.036 -12.458 1.00 96.12 70 THR A O 1
ATOM 544 N N . ALA A 1 71 ? 24.165 -19.810 -12.277 1.00 96.25 71 ALA A N 1
ATOM 545 C CA . ALA A 1 71 ? 24.079 -19.777 -10.814 1.00 96.25 71 ALA A CA 1
ATOM 546 C C . ALA A 1 71 ? 24.521 -21.095 -10.145 1.00 96.25 71 ALA A C 1
ATOM 548 O O . ALA A 1 71 ? 24.845 -21.113 -8.956 1.00 96.25 71 ALA A O 1
ATOM 549 N N . GLY A 1 72 ? 24.569 -22.193 -10.907 1.00 97.12 72 GLY A N 1
ATOM 550 C CA . GLY A 1 72 ? 25.045 -23.504 -10.466 1.00 97.12 72 GLY A CA 1
ATOM 551 C C . GLY A 1 72 ? 23.942 -24.461 -9.994 1.00 97.12 72 GLY A C 1
ATOM 552 O O . GLY A 1 72 ? 22.882 -24.068 -9.505 1.00 97.12 72 GLY A O 1
ATOM 553 N N . ASN A 1 73 ? 24.225 -25.765 -10.094 1.00 97.44 73 ASN A N 1
ATOM 554 C CA . ASN A 1 73 ? 23.263 -26.844 -9.815 1.00 97.44 73 ASN A CA 1
ATOM 555 C C . ASN A 1 73 ? 22.684 -26.826 -8.386 1.00 97.44 73 ASN A C 1
ATOM 557 O O . ASN A 1 73 ? 21.545 -27.237 -8.178 1.00 97.44 73 ASN A O 1
ATOM 561 N N . GLN A 1 74 ? 23.444 -26.350 -7.393 1.00 96.25 74 GLN A N 1
ATOM 562 C CA . GLN A 1 74 ? 22.976 -26.285 -6.003 1.00 96.25 74 GLN A CA 1
ATOM 563 C C . GLN A 1 74 ? 21.865 -25.239 -5.813 1.00 96.25 74 GLN A C 1
ATOM 565 O O . GLN A 1 74 ? 20.902 -25.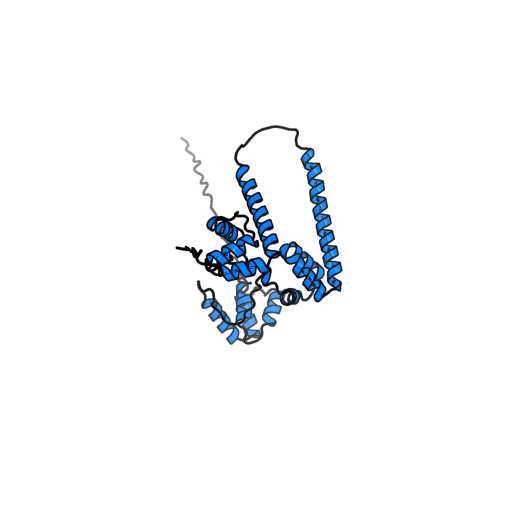492 -5.083 1.00 96.25 74 GLN A O 1
ATOM 570 N N . THR A 1 75 ? 21.968 -24.090 -6.489 1.00 96.25 75 THR A N 1
ATOM 571 C CA . THR A 1 75 ? 20.924 -23.056 -6.480 1.00 96.25 75 THR A CA 1
ATOM 572 C C . THR A 1 75 ? 19.655 -23.576 -7.143 1.00 96.25 75 THR A C 1
ATOM 574 O O . THR A 1 75 ? 18.572 -23.414 -6.586 1.00 96.25 75 THR A O 1
ATOM 577 N N . VAL A 1 76 ? 19.794 -24.280 -8.271 1.00 97.88 76 VAL A N 1
ATOM 578 C CA . VAL A 1 76 ? 18.669 -24.906 -8.981 1.00 97.88 76 VAL A CA 1
ATOM 579 C C . VAL A 1 76 ? 17.971 -25.958 -8.116 1.00 97.88 76 VAL A C 1
ATOM 581 O O . VAL A 1 76 ? 16.755 -25.898 -7.964 1.00 97.88 76 VAL A O 1
ATOM 584 N N . SER A 1 77 ? 18.717 -26.869 -7.482 1.00 97.25 77 SER A N 1
ATOM 585 C CA . SER A 1 77 ? 18.130 -27.886 -6.593 1.00 97.25 77 SER A CA 1
ATOM 586 C C . SER A 1 77 ? 17.365 -27.251 -5.430 1.00 97.25 77 SER A C 1
ATOM 588 O O . SER A 1 77 ? 16.223 -27.619 -5.181 1.00 97.25 77 SER A O 1
ATOM 590 N N . THR A 1 78 ? 17.956 -26.250 -4.767 1.00 96.62 78 THR A N 1
ATOM 591 C CA . THR A 1 78 ? 17.296 -25.533 -3.661 1.00 96.62 78 THR A CA 1
ATOM 592 C C . THR A 1 78 ? 16.030 -24.809 -4.130 1.00 96.62 78 THR A C 1
ATOM 594 O O . THR A 1 78 ? 15.018 -24.819 -3.435 1.00 96.62 78 THR A O 1
ATOM 597 N N . ALA A 1 79 ? 16.062 -24.190 -5.313 1.00 96.50 79 ALA A N 1
ATOM 598 C CA . ALA A 1 79 ? 14.898 -23.524 -5.893 1.00 96.50 79 ALA A CA 1
ATOM 599 C C . ALA A 1 79 ? 13.764 -24.517 -6.203 1.00 96.50 79 ALA A C 1
ATOM 601 O O . ALA A 1 79 ? 12.604 -24.229 -5.907 1.00 96.50 79 ALA A O 1
ATOM 602 N N . ILE A 1 80 ? 14.092 -25.701 -6.733 1.00 96.81 80 ILE A N 1
ATOM 603 C CA . ILE A 1 80 ? 13.123 -26.781 -6.963 1.00 96.81 80 ILE A CA 1
ATOM 604 C C . ILE A 1 80 ? 12.540 -27.270 -5.631 1.00 96.81 80 ILE A C 1
ATOM 606 O O . ILE A 1 80 ? 11.322 -27.399 -5.526 1.00 96.81 80 ILE A O 1
ATOM 610 N N . ASP A 1 81 ? 13.363 -27.467 -4.597 1.00 96.06 81 ASP A N 1
ATOM 611 C CA . ASP A 1 81 ? 12.880 -27.854 -3.265 1.00 96.06 81 ASP A CA 1
ATOM 612 C C . ASP A 1 81 ? 11.900 -26.816 -2.695 1.00 96.06 81 ASP A C 1
ATOM 614 O O . ASP A 1 81 ? 10.854 -27.187 -2.168 1.00 96.06 81 ASP A O 1
ATOM 618 N N . ILE A 1 82 ? 12.174 -25.515 -2.858 1.00 94.44 82 ILE A N 1
ATOM 619 C CA . ILE A 1 82 ? 11.266 -24.428 -2.442 1.00 94.44 82 ILE A CA 1
ATOM 620 C C . ILE A 1 82 ? 9.955 -24.451 -3.243 1.00 94.44 82 ILE A C 1
ATOM 622 O O . ILE A 1 82 ? 8.883 -24.215 -2.680 1.00 94.44 82 ILE A O 1
ATOM 626 N N . LEU A 1 83 ? 10.019 -24.723 -4.549 1.00 94.25 83 LEU A N 1
ATOM 627 C CA . LEU A 1 83 ? 8.834 -24.834 -5.405 1.00 94.25 83 LEU A CA 1
ATOM 628 C C . LEU A 1 83 ? 7.973 -26.047 -5.028 1.00 94.25 83 LEU A C 1
ATOM 630 O O . LEU A 1 83 ? 6.749 -25.927 -4.995 1.00 94.25 83 LEU A O 1
ATOM 634 N N . MET A 1 84 ? 8.599 -27.182 -4.701 1.00 93.31 84 MET A N 1
ATOM 635 C CA . MET A 1 84 ? 7.916 -28.415 -4.296 1.00 93.31 84 MET A CA 1
ATOM 636 C C . MET A 1 84 ? 7.415 -28.388 -2.847 1.00 93.31 84 MET A C 1
ATOM 638 O O . MET A 1 84 ? 6.418 -29.035 -2.534 1.00 93.31 84 MET A O 1
ATOM 642 N N . ALA A 1 85 ? 8.072 -27.639 -1.957 1.00 89.56 85 ALA A N 1
ATOM 643 C CA . ALA A 1 85 ? 7.688 -27.520 -0.550 1.00 89.56 85 ALA A CA 1
ATOM 644 C C . ALA A 1 85 ? 6.392 -26.713 -0.320 1.00 89.56 85 ALA A C 1
ATOM 646 O O . ALA A 1 85 ? 5.960 -26.576 0.824 1.00 89.56 85 ALA A O 1
ATOM 647 N N . ALA A 1 86 ? 5.745 -26.195 -1.370 1.00 68.75 86 ALA A N 1
ATOM 648 C CA . ALA A 1 86 ? 4.452 -25.526 -1.258 1.00 68.75 86 ALA A CA 1
ATOM 649 C C . ALA A 1 86 ? 3.285 -26.526 -1.402 1.00 68.75 86 ALA A C 1
ATOM 651 O O . ALA A 1 86 ? 3.106 -27.122 -2.466 1.00 68.75 86 ALA A O 1
ATOM 652 N N . PRO A 1 87 ? 2.439 -26.666 -0.360 1.00 54.22 87 PRO A N 1
ATOM 653 C CA . PRO A 1 87 ? 1.083 -26.122 -0.503 1.00 54.22 87 PRO A CA 1
ATOM 654 C C . PRO A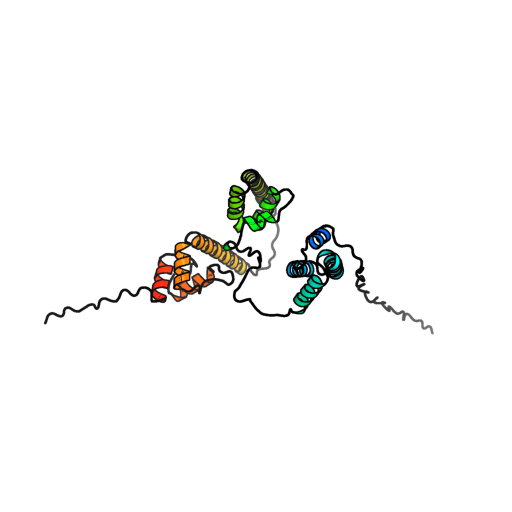 1 87 ? 0.484 -25.483 0.774 1.00 54.22 87 PRO A C 1
ATOM 656 O O . PRO A 1 87 ? 0.746 -25.922 1.885 1.00 54.22 87 PRO A O 1
ATOM 659 N N . ALA A 1 88 ? -0.390 -24.488 0.543 1.00 55.09 88 ALA A N 1
ATOM 660 C CA . ALA A 1 88 ? -1.463 -23.922 1.384 1.00 55.09 88 ALA A CA 1
ATOM 661 C C . ALA A 1 88 ? -1.186 -23.566 2.868 1.00 55.09 88 ALA A C 1
ATOM 663 O O . ALA A 1 88 ? -0.867 -24.402 3.701 1.00 55.09 88 ALA A O 1
ATOM 664 N N . THR A 1 89 ? -1.517 -22.319 3.225 1.00 49.50 89 THR A N 1
ATOM 665 C CA . THR A 1 89 ? -1.665 -21.772 4.593 1.00 49.50 89 THR A CA 1
ATOM 666 C C . THR A 1 89 ? -0.402 -21.659 5.452 1.00 49.50 89 THR A C 1
ATOM 668 O O . THR A 1 89 ? -0.053 -22.565 6.194 1.00 49.50 89 THR A O 1
ATOM 671 N N . ALA A 1 90 ? 0.199 -20.467 5.456 1.00 38.44 90 ALA A N 1
ATOM 672 C CA . ALA A 1 90 ? 0.607 -19.779 6.684 1.00 38.44 90 ALA A CA 1
ATOM 673 C C . ALA A 1 90 ? 1.021 -18.343 6.342 1.00 38.44 90 ALA A C 1
ATOM 675 O O . ALA A 1 90 ? 2.034 -18.116 5.683 1.00 38.44 90 ALA A O 1
ATOM 676 N N . ALA A 1 91 ? 0.238 -17.377 6.823 1.00 47.16 91 ALA A N 1
ATOM 677 C CA . ALA A 1 91 ? 0.732 -16.032 7.068 1.00 47.16 91 ALA A CA 1
ATOM 678 C C . ALA A 1 91 ? 1.981 -16.133 7.967 1.00 47.16 91 ALA A C 1
ATOM 680 O O . ALA A 1 91 ? 1.909 -16.783 9.017 1.00 47.16 91 ALA A O 1
ATOM 681 N N . PRO A 1 92 ? 3.129 -15.550 7.587 1.00 40.19 92 PRO A N 1
ATOM 682 C CA . PRO A 1 92 ? 4.317 -15.624 8.413 1.00 40.19 92 PRO A CA 1
ATOM 683 C C . PRO A 1 92 ? 4.232 -14.581 9.529 1.00 40.19 92 PRO A C 1
ATOM 685 O O . PRO A 1 92 ? 4.309 -13.375 9.302 1.00 40.19 92 PRO A O 1
ATOM 688 N N . ALA A 1 93 ? 4.122 -15.064 10.765 1.00 42.19 93 ALA A N 1
ATOM 689 C CA . ALA A 1 93 ? 4.526 -14.299 11.929 1.00 42.19 93 ALA A CA 1
ATOM 690 C C . ALA A 1 93 ? 6.033 -13.999 11.833 1.00 42.19 93 ALA A C 1
ATOM 692 O O . ALA A 1 93 ? 6.861 -14.906 11.864 1.00 42.19 93 ALA A O 1
ATOM 693 N N . ALA A 1 94 ? 6.349 -12.711 11.707 1.00 51.66 94 ALA A N 1
ATOM 694 C CA . ALA A 1 94 ? 7.556 -12.029 12.168 1.00 51.66 94 ALA A CA 1
ATOM 695 C C . ALA A 1 94 ? 8.881 -12.827 12.189 1.00 51.66 94 ALA A C 1
ATOM 697 O O . ALA A 1 94 ? 9.224 -13.450 13.195 1.00 51.66 94 ALA A O 1
ATOM 698 N N . ARG A 1 95 ? 9.709 -12.639 11.149 1.00 38.56 95 ARG A N 1
ATOM 699 C CA . ARG A 1 95 ? 11.058 -12.028 11.248 1.00 38.56 95 ARG A CA 1
ATOM 700 C C . ARG A 1 95 ? 11.802 -12.083 9.905 1.00 38.56 95 ARG A C 1
ATOM 702 O O . ARG A 1 95 ? 12.142 -13.161 9.441 1.00 38.56 95 ARG A O 1
ATOM 709 N N . GLY A 1 96 ? 12.171 -10.904 9.398 1.00 35.59 96 GLY A N 1
ATOM 710 C CA . GLY A 1 96 ? 13.376 -10.706 8.583 1.00 35.59 96 GLY A CA 1
ATOM 711 C C . GLY A 1 96 ? 13.203 -10.711 7.061 1.00 35.59 96 GLY A C 1
ATOM 712 O O . GLY A 1 96 ? 13.350 -11.748 6.435 1.00 35.59 96 GLY A O 1
ATOM 713 N N . ALA A 1 97 ? 13.004 -9.510 6.505 1.00 43.72 97 ALA A N 1
ATOM 714 C CA . ALA A 1 97 ? 13.488 -9.038 5.201 1.00 43.72 97 ALA A CA 1
ATOM 715 C C . ALA A 1 97 ? 13.262 -9.930 3.958 1.00 43.72 97 ALA A C 1
ATOM 717 O O . ALA A 1 97 ? 14.164 -10.626 3.500 1.00 43.72 97 ALA A O 1
ATOM 718 N N . ALA A 1 98 ? 12.096 -9.772 3.328 1.00 35.06 98 ALA A N 1
ATOM 719 C CA . ALA A 1 98 ? 11.934 -9.906 1.882 1.00 35.06 98 ALA A CA 1
ATOM 720 C C . ALA A 1 98 ? 10.941 -8.827 1.419 1.00 35.06 98 ALA A C 1
ATOM 722 O O . ALA A 1 98 ? 9.833 -8.743 1.947 1.00 35.06 98 ALA A O 1
ATOM 723 N N . ILE A 1 99 ? 11.375 -7.965 0.497 1.00 37.34 99 ILE A N 1
ATOM 724 C CA . ILE A 1 99 ? 10.596 -6.848 -0.048 1.00 37.34 99 ILE A CA 1
ATOM 725 C C . ILE A 1 99 ? 9.520 -7.428 -0.969 1.00 37.34 99 ILE A C 1
ATOM 727 O O . ILE A 1 99 ? 9.786 -7.784 -2.113 1.00 37.34 99 ILE A O 1
ATOM 731 N N . THR A 1 100 ? 8.297 -7.538 -0.468 1.00 31.19 100 THR A N 1
ATOM 732 C CA . THR A 1 100 ? 7.104 -7.488 -1.313 1.00 31.19 100 THR A CA 1
ATOM 733 C C . THR A 1 100 ? 6.748 -6.012 -1.458 1.00 31.19 100 THR A C 1
ATOM 735 O O . THR A 1 100 ? 6.614 -5.371 -0.413 1.00 31.19 100 THR A O 1
ATOM 738 N N . PRO A 1 101 ? 6.621 -5.436 -2.670 1.00 38.88 101 PRO A N 1
ATOM 739 C CA . PRO A 1 101 ? 6.132 -4.073 -2.793 1.00 38.88 101 PRO A CA 1
ATOM 740 C C . PRO A 1 101 ? 4.679 -4.060 -2.321 1.00 38.88 101 PRO A C 1
ATOM 742 O O . PRO A 1 101 ? 3.758 -4.497 -3.009 1.00 38.88 101 PRO A O 1
ATOM 745 N N . ASP A 1 102 ? 4.517 -3.630 -1.080 1.00 40.97 102 ASP A N 1
ATOM 746 C CA . ASP A 1 102 ? 3.255 -3.205 -0.524 1.00 40.97 102 ASP A CA 1
ATOM 747 C C . ASP A 1 102 ? 2.893 -1.901 -1.238 1.00 40.97 102 ASP A C 1
ATOM 749 O O . ASP A 1 102 ? 3.397 -0.830 -0.915 1.00 40.97 102 ASP A O 1
ATOM 753 N N . TYR A 1 103 ? 2.066 -2.006 -2.280 1.00 46.41 103 TYR A N 1
ATOM 754 C CA . TYR A 1 103 ? 1.532 -0.843 -2.994 1.00 46.41 103 TYR A CA 1
ATOM 755 C C . TYR A 1 103 ? 0.449 -0.113 -2.182 1.00 46.41 103 TYR A C 1
ATOM 757 O O . TYR A 1 103 ? -0.244 0.753 -2.717 1.00 46.41 103 TYR A O 1
ATOM 765 N N . SER A 1 104 ? 0.285 -0.439 -0.896 1.00 53.22 104 SER A N 1
ATOM 766 C CA . SER A 1 104 ? -0.481 0.389 0.025 1.00 53.22 104 SER A CA 1
ATOM 767 C C . SER A 1 104 ? 0.131 1.786 0.078 1.00 53.22 104 SER A C 1
ATOM 769 O O . SER A 1 104 ? 1.350 1.964 0.058 1.00 53.22 104 SER A O 1
ATOM 771 N N . VAL A 1 105 ? -0.729 2.803 0.172 1.00 51.59 105 VAL A N 1
ATOM 772 C CA . VAL A 1 105 ? -0.313 4.211 0.231 1.00 51.59 105 VAL A CA 1
ATOM 773 C C . VAL A 1 105 ? 0.751 4.420 1.314 1.00 51.59 105 VAL A C 1
ATOM 775 O O . VAL A 1 105 ? 1.653 5.224 1.111 1.00 51.59 105 VAL A O 1
ATOM 778 N N . GLU A 1 106 ? 0.700 3.692 2.429 1.00 49.72 106 GLU A N 1
ATOM 779 C CA . GLU A 1 106 ? 1.636 3.806 3.558 1.00 49.72 106 GLU A CA 1
ATOM 780 C C . GLU A 1 106 ? 2.998 3.114 3.346 1.00 49.72 106 GLU A C 1
ATOM 782 O O . GLU A 1 106 ? 3.973 3.525 3.971 1.00 49.72 106 GLU A O 1
ATOM 787 N N . GLY A 1 107 ? 3.098 2.145 2.429 1.00 50.16 107 GLY A N 1
ATOM 788 C CA . GLY A 1 107 ? 4.316 1.369 2.150 1.00 50.16 107 GLY A CA 1
ATOM 789 C C . GLY A 1 107 ? 5.072 1.776 0.881 1.00 50.16 107 GLY A C 1
ATOM 790 O O . GLY A 1 107 ? 6.108 1.188 0.570 1.00 50.16 107 GLY A O 1
ATOM 791 N N . PHE A 1 108 ? 4.575 2.772 0.138 1.00 57.66 108 PHE A N 1
ATOM 792 C CA . PHE A 1 108 ? 5.191 3.223 -1.109 1.00 57.66 108 PHE A CA 1
ATOM 793 C C . PHE A 1 108 ? 6.543 3.905 -0.852 1.00 57.66 108 PHE A C 1
ATOM 795 O O . PHE A 1 108 ? 6.619 5.108 -0.589 1.00 57.66 108 PHE A O 1
ATOM 802 N N . ASP A 1 109 ? 7.610 3.115 -0.942 1.00 68.31 109 ASP A N 1
ATOM 803 C CA . ASP A 1 109 ? 8.983 3.597 -0.968 1.00 68.31 109 ASP A CA 1
ATOM 804 C C . ASP A 1 109 ? 9.321 4.071 -2.388 1.00 68.31 109 ASP A C 1
ATOM 806 O O . ASP A 1 109 ? 9.430 3.286 -3.341 1.00 68.31 109 ASP A O 1
ATOM 810 N N . TYR A 1 110 ? 9.435 5.390 -2.526 1.00 65.56 110 TYR A N 1
ATOM 811 C CA . TYR A 1 110 ? 9.748 6.036 -3.791 1.00 65.56 110 TYR A CA 1
ATOM 812 C C . TYR A 1 110 ? 11.116 5.592 -4.326 1.00 65.56 110 TYR A C 1
ATOM 814 O O . TYR A 1 110 ? 11.247 5.367 -5.530 1.00 65.56 110 TYR A O 1
ATOM 822 N N . ASP A 1 111 ? 12.101 5.376 -3.447 1.00 59.88 111 ASP A N 1
ATOM 823 C CA . ASP A 1 111 ? 13.444 4.959 -3.855 1.00 59.88 111 ASP A CA 1
ATOM 824 C C . ASP A 1 111 ? 13.412 3.552 -4.478 1.00 59.88 111 ASP A C 1
ATOM 826 O O . ASP A 1 111 ? 14.045 3.309 -5.506 1.00 59.88 111 ASP A O 1
ATOM 830 N N . ALA A 1 112 ? 12.595 2.637 -3.943 1.00 58.69 112 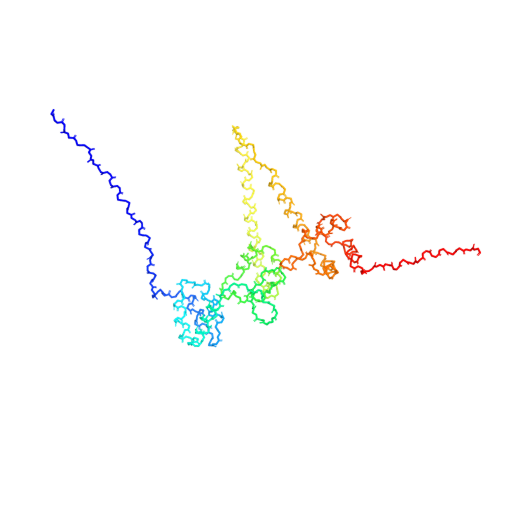ALA A N 1
ATOM 831 C CA . ALA A 1 112 ? 12.443 1.285 -4.490 1.00 58.69 112 ALA A CA 1
ATOM 832 C C . ALA A 1 112 ? 11.660 1.244 -5.822 1.00 58.69 112 ALA A C 1
ATOM 834 O O . ALA A 1 112 ? 11.969 0.424 -6.692 1.00 58.69 112 ALA A O 1
ATOM 835 N N . SER A 1 113 ? 10.665 2.122 -6.003 1.00 60.56 113 SER A N 1
ATOM 836 C CA . SER A 1 113 ? 9.890 2.204 -7.257 1.00 60.56 113 SER A CA 1
ATOM 837 C C . SER A 1 113 ? 10.644 2.902 -8.391 1.00 60.56 113 SER A C 1
ATOM 839 O O . SER A 1 113 ? 10.463 2.535 -9.549 1.00 60.56 113 SER A O 1
ATOM 841 N N . VAL A 1 114 ? 11.513 3.871 -8.089 1.00 60.28 114 VAL A N 1
ATOM 842 C CA . VAL A 1 114 ? 12.336 4.549 -9.109 1.00 60.28 114 VAL A CA 1
ATOM 843 C C . VAL A 1 114 ? 13.503 3.682 -9.573 1.00 60.28 114 VAL A C 1
ATOM 845 O O . VAL A 1 114 ? 13.819 3.673 -10.763 1.00 60.28 114 VAL A O 1
ATOM 848 N N . LEU A 1 115 ? 14.094 2.883 -8.678 1.00 51.34 115 LEU A N 1
ATOM 849 C CA . LEU A 1 115 ? 15.238 2.018 -8.996 1.00 51.34 115 LEU A CA 1
ATOM 850 C C . LEU A 1 115 ? 14.924 0.864 -9.966 1.00 51.34 115 LEU A C 1
ATOM 852 O O . LEU A 1 115 ? 15.841 0.181 -10.412 1.00 51.34 115 LEU A O 1
ATOM 856 N N . THR A 1 116 ? 13.656 0.633 -10.318 1.00 57.06 116 THR A N 1
ATOM 857 C CA . THR A 1 116 ? 13.274 -0.390 -11.309 1.00 57.06 116 THR A CA 1
ATOM 858 C C . THR A 1 116 ? 13.059 0.157 -12.720 1.00 57.06 116 THR A C 1
ATOM 860 O O . THR A 1 116 ? 12.946 -0.634 -13.657 1.00 57.06 116 THR A O 1
ATOM 863 N N . LEU A 1 117 ? 13.069 1.480 -12.909 1.00 62.81 117 LEU A N 1
ATOM 864 C CA . LEU A 1 117 ? 12.918 2.129 -14.216 1.00 62.81 117 LEU A CA 1
ATOM 865 C C . LEU A 1 117 ? 14.286 2.518 -14.802 1.00 62.81 117 LEU A C 1
ATOM 867 O O . LEU A 1 117 ? 14.531 3.669 -15.163 1.00 62.81 117 LEU A O 1
ATOM 871 N N . GLU A 1 118 ? 15.215 1.562 -14.887 1.00 51.34 118 GLU A N 1
ATOM 872 C CA . GLU A 1 118 ? 16.503 1.802 -15.545 1.00 51.34 118 GLU A CA 1
ATOM 873 C C . GLU A 1 118 ? 16.370 1.679 -17.073 1.00 51.34 118 GLU A C 1
ATOM 875 O O . GLU A 1 118 ? 16.361 0.588 -17.643 1.00 51.34 118 GLU A O 1
ATOM 880 N N . GLY A 1 119 ? 16.303 2.842 -17.735 1.00 54.53 119 GLY A N 1
ATOM 881 C CA . GLY A 1 119 ? 16.408 3.006 -19.188 1.00 54.53 119 GLY A CA 1
ATOM 882 C C . GLY A 1 119 ? 15.072 3.276 -19.885 1.00 54.53 119 GLY A C 1
ATOM 883 O O . GLY A 1 119 ? 14.311 2.355 -20.155 1.00 54.53 119 GLY A O 1
ATOM 884 N N . GLY A 1 120 ? 14.814 4.537 -20.255 1.00 78.12 120 GLY A N 1
ATOM 885 C CA . GLY A 1 120 ? 13.614 4.915 -21.008 1.00 78.12 120 GLY A CA 1
ATOM 886 C C . GLY A 1 120 ? 13.155 6.357 -20.787 1.00 78.12 120 GLY A C 1
ATOM 887 O O . GLY A 1 120 ? 13.898 7.200 -20.286 1.00 78.12 120 GLY A O 1
ATOM 888 N N . ASP A 1 121 ? 11.914 6.628 -21.189 1.00 90.12 121 ASP A N 1
ATOM 889 C CA . ASP A 1 121 ? 11.191 7.885 -20.968 1.00 90.12 121 ASP A CA 1
ATOM 890 C C . ASP A 1 121 ? 10.652 7.933 -19.530 1.00 90.12 121 ASP A C 1
ATOM 892 O O . ASP A 1 121 ? 9.464 7.727 -19.279 1.00 90.12 121 ASP A O 1
ATOM 896 N N . VAL A 1 122 ? 11.553 8.182 -18.576 1.00 88.50 122 VAL A N 1
ATOM 897 C CA . VAL A 1 122 ? 11.273 8.137 -17.130 1.00 88.50 122 VAL A CA 1
ATOM 898 C C . VAL A 1 122 ? 10.086 9.028 -16.753 1.00 88.50 122 VAL A C 1
ATOM 900 O O . VAL A 1 122 ? 9.216 8.604 -15.993 1.00 88.50 122 VAL A O 1
ATOM 903 N N . ALA A 1 123 ? 9.990 10.238 -17.315 1.00 89.19 123 ALA A N 1
ATOM 904 C CA . ALA A 1 123 ? 8.845 11.121 -17.088 1.00 89.19 123 ALA A CA 1
ATOM 905 C C . ALA A 1 123 ? 7.532 10.494 -17.591 1.00 89.19 123 ALA A C 1
ATOM 907 O O . ALA A 1 123 ? 6.502 10.583 -16.920 1.00 89.19 123 ALA A O 1
ATOM 908 N N . GLY A 1 124 ? 7.564 9.819 -18.744 1.00 90.62 124 GLY A N 1
ATOM 909 C CA . GLY A 1 124 ? 6.434 9.061 -19.281 1.00 90.62 124 GLY A CA 1
ATOM 910 C C . GLY A 1 124 ? 5.989 7.913 -18.375 1.00 90.62 124 GLY A C 1
ATOM 911 O O . GLY A 1 124 ? 4.788 7.753 -18.146 1.00 90.62 124 GLY A O 1
ATOM 912 N N . ASP A 1 125 ? 6.930 7.165 -17.804 1.00 90.00 125 ASP A N 1
ATOM 913 C CA . ASP A 1 125 ? 6.618 6.059 -16.892 1.00 90.00 125 ASP A CA 1
ATOM 914 C C . ASP A 1 125 ? 5.994 6.550 -15.580 1.00 90.00 125 ASP A C 1
ATOM 916 O O . ASP A 1 125 ? 4.996 5.987 -15.126 1.00 90.00 125 ASP A O 1
ATOM 920 N N . HIS A 1 126 ? 6.485 7.664 -15.024 1.00 90.25 126 HIS A N 1
ATOM 921 C CA . HIS A 1 126 ? 5.873 8.296 -13.850 1.00 90.25 126 HIS A CA 1
ATOM 922 C C . HIS A 1 126 ? 4.459 8.802 -14.159 1.00 90.25 126 HIS A C 1
ATOM 924 O O . HIS A 1 126 ? 3.533 8.564 -13.386 1.00 90.25 126 HIS A O 1
ATOM 930 N N . VAL A 1 127 ? 4.253 9.447 -15.312 1.00 93.69 127 VAL A N 1
ATOM 931 C CA . VAL A 1 127 ? 2.925 9.899 -15.765 1.00 93.69 127 VAL A CA 1
ATOM 932 C C . VAL A 1 127 ? 1.964 8.721 -15.933 1.00 93.69 127 VAL A C 1
ATOM 934 O O . VAL A 1 127 ? 0.814 8.791 -15.488 1.00 93.69 127 VAL A O 1
ATOM 937 N N . ARG A 1 128 ? 2.426 7.614 -16.525 1.00 90.12 128 ARG A N 1
ATOM 938 C CA . ARG A 1 128 ? 1.640 6.381 -16.657 1.00 90.12 128 ARG A CA 1
ATOM 939 C C . ARG A 1 128 ? 1.289 5.807 -15.285 1.00 90.12 128 ARG A C 1
ATOM 941 O O . ARG A 1 128 ? 0.130 5.464 -15.066 1.00 90.12 128 ARG A O 1
ATOM 948 N N . PHE A 1 129 ? 2.247 5.749 -14.363 1.00 90.56 129 PHE A N 1
ATOM 949 C CA . PHE A 1 129 ? 2.021 5.264 -13.003 1.00 90.56 129 PHE A CA 1
ATOM 950 C C . PHE A 1 129 ? 0.987 6.122 -12.260 1.00 90.56 129 PHE A C 1
ATOM 952 O O . PHE A 1 129 ? 0.031 5.586 -11.710 1.00 90.56 129 PHE A O 1
ATOM 959 N N . ILE A 1 130 ? 1.106 7.452 -12.326 1.00 92.56 130 ILE A N 1
ATOM 960 C CA . ILE A 1 130 ? 0.140 8.389 -11.725 1.00 92.56 130 ILE A CA 1
ATOM 961 C C . ILE A 1 130 ? -1.258 8.224 -12.338 1.00 92.56 130 ILE A C 1
ATOM 963 O O . ILE A 1 130 ? -2.261 8.367 -11.642 1.00 92.56 130 ILE A O 1
ATOM 967 N N . THR A 1 131 ? -1.342 7.918 -13.633 1.00 90.56 131 THR A N 1
ATOM 968 C CA . THR A 1 131 ? -2.626 7.687 -14.313 1.00 90.56 131 THR A CA 1
ATOM 969 C C . THR A 1 131 ? -3.289 6.385 -13.854 1.00 90.56 131 THR A C 1
ATOM 971 O O . THR A 1 131 ? -4.513 6.332 -13.750 1.00 90.56 131 THR A O 1
ATOM 974 N N . LEU A 1 132 ? -2.496 5.344 -13.575 1.00 87.50 132 LEU A N 1
ATOM 975 C CA . LEU A 1 132 ? -2.981 4.058 -13.062 1.00 87.50 132 LEU A CA 1
ATOM 976 C C . LEU A 1 132 ? -3.351 4.123 -11.572 1.00 87.50 132 LEU A C 1
ATOM 978 O O . LEU A 1 132 ? -4.311 3.472 -11.168 1.00 87.50 132 LEU A O 1
ATOM 982 N N . TYR A 1 133 ? -2.626 4.931 -10.793 1.00 89.31 133 TYR A N 1
ATOM 983 C CA . TYR A 1 133 ? -2.760 5.054 -9.337 1.00 89.31 133 TYR A CA 1
ATOM 984 C C . TYR A 1 133 ? -2.906 6.531 -8.923 1.00 89.31 133 TYR A C 1
ATOM 986 O O . TYR A 1 133 ? -1.966 7.141 -8.394 1.00 89.31 133 TYR A O 1
ATOM 994 N N . PRO A 1 134 ? -4.069 7.158 -9.182 1.00 88.81 134 PRO A N 1
ATOM 995 C CA . PRO A 1 134 ? -4.279 8.586 -8.935 1.00 88.81 134 PRO A CA 1
ATOM 996 C C . PRO A 1 134 ? -4.140 8.979 -7.456 1.00 88.81 134 PRO A C 1
ATOM 998 O O . PRO A 1 134 ? -3.746 10.108 -7.154 1.00 88.81 134 PRO A O 1
ATOM 1001 N N . GLU A 1 135 ? -4.408 8.065 -6.526 1.00 83.44 135 GLU A N 1
ATOM 1002 C CA . GLU A 1 135 ? -4.206 8.248 -5.086 1.00 83.44 135 GLU A CA 1
ATOM 1003 C C . GLU A 1 135 ? -2.729 8.413 -4.701 1.00 83.44 135 GLU A C 1
ATOM 1005 O O . GLU A 1 135 ? -2.418 9.098 -3.725 1.00 83.44 135 GLU A O 1
ATOM 1010 N N . LEU A 1 136 ? -1.808 7.862 -5.499 1.00 89.25 136 LEU A N 1
ATOM 1011 C CA . LEU A 1 136 ? -0.365 7.981 -5.283 1.00 89.25 136 LEU A CA 1
ATOM 1012 C C . LEU A 1 136 ? 0.237 9.222 -5.951 1.00 89.25 136 LEU A C 1
ATOM 1014 O O . LEU A 1 136 ? 1.404 9.530 -5.703 1.00 89.25 136 LEU A O 1
ATOM 1018 N N . ARG A 1 137 ? -0.545 9.987 -6.732 1.00 93.00 137 ARG A N 1
ATOM 1019 C CA . ARG A 1 137 ? -0.083 11.176 -7.477 1.00 93.00 137 ARG A CA 1
ATOM 1020 C C . ARG A 1 137 ? 0.804 12.089 -6.641 1.00 93.00 137 ARG A C 1
ATOM 1022 O O . ARG A 1 137 ? 1.883 12.471 -7.079 1.00 93.00 137 ARG A O 1
ATOM 1029 N N . HIS A 1 138 ? 0.350 12.452 -5.443 1.00 87.81 138 HIS A N 1
ATOM 1030 C CA . HIS A 1 138 ? 1.081 13.395 -4.602 1.00 87.81 138 HIS A CA 1
ATOM 1031 C C . HIS A 1 138 ? 2.422 12.824 -4.129 1.00 87.81 138 HIS A C 1
ATOM 1033 O O . HIS A 1 138 ? 3.416 13.542 -4.136 1.00 87.81 138 HIS A O 1
ATOM 1039 N N . LYS A 1 139 ? 2.469 11.534 -3.772 1.00 86.56 139 LYS A N 1
ATOM 1040 C CA . LYS A 1 139 ? 3.694 10.869 -3.305 1.00 86.56 139 LYS A CA 1
ATOM 1041 C C . LYS A 1 139 ? 4.709 10.705 -4.429 1.00 86.56 139 LYS A C 1
ATOM 1043 O O . LYS A 1 139 ? 5.874 11.034 -4.236 1.00 86.56 139 LYS A O 1
ATOM 1048 N N . VAL A 1 140 ? 4.252 10.281 -5.605 1.00 90.12 140 VAL A N 1
ATOM 1049 C CA . VAL A 1 140 ? 5.098 10.128 -6.796 1.00 90.12 140 VAL A CA 1
ATOM 1050 C C . VAL A 1 140 ? 5.680 11.477 -7.216 1.00 90.12 140 VAL A C 1
ATOM 1052 O O . VAL A 1 140 ? 6.875 11.572 -7.456 1.00 90.12 140 VAL A O 1
ATOM 1055 N N . LEU A 1 141 ? 4.875 12.545 -7.234 1.00 91.94 141 LEU A N 1
ATOM 1056 C CA . LEU A 1 141 ? 5.373 13.883 -7.566 1.00 91.94 141 LEU A CA 1
ATOM 1057 C C . LEU A 1 141 ? 6.328 14.439 -6.498 1.00 91.94 141 LEU A C 1
ATOM 1059 O O . LEU A 1 141 ? 7.320 15.061 -6.859 1.00 91.94 141 LEU A O 1
ATOM 1063 N N . ASN A 1 142 ? 6.076 14.206 -5.204 1.00 85.88 142 ASN A N 1
ATOM 1064 C CA . ASN A 1 142 ? 6.996 14.640 -4.144 1.00 85.88 142 ASN A CA 1
ATOM 1065 C C . ASN A 1 142 ? 8.334 13.901 -4.210 1.00 85.88 142 ASN A C 1
ATOM 1067 O O . ASN A 1 142 ? 9.385 14.524 -4.091 1.00 85.88 142 ASN A O 1
ATOM 1071 N N . GLY A 1 143 ? 8.305 12.586 -4.424 1.00 86.81 143 GLY A N 1
ATOM 1072 C CA . GLY A 1 143 ? 9.527 11.821 -4.624 1.00 86.81 143 GLY A CA 1
ATOM 1073 C C . GLY A 1 143 ? 10.281 12.280 -5.871 1.00 86.81 143 GLY A C 1
ATOM 1074 O O . GLY A 1 143 ? 11.494 12.471 -5.815 1.00 86.81 143 GLY A O 1
ATOM 1075 N N . LEU A 1 144 ? 9.567 12.565 -6.966 1.00 90.75 144 LEU A N 1
ATOM 1076 C CA . LEU A 1 144 ? 10.170 13.061 -8.205 1.00 90.75 144 LEU A CA 1
ATOM 1077 C C . LEU A 1 144 ? 10.805 14.434 -8.006 1.00 90.75 144 LEU A C 1
ATOM 1079 O O . LEU A 1 144 ? 11.919 14.655 -8.465 1.00 90.75 144 LEU A O 1
ATOM 1083 N N . ALA A 1 145 ? 10.160 15.317 -7.244 1.00 90.88 145 ALA A N 1
ATOM 1084 C CA . ALA A 1 145 ? 10.715 16.614 -6.871 1.00 90.88 145 ALA A CA 1
ATOM 1085 C C . ALA A 1 145 ? 12.018 16.501 -6.060 1.00 90.88 145 ALA A C 1
ATOM 1087 O O . ALA A 1 145 ? 12.899 17.349 -6.197 1.00 90.88 145 ALA A O 1
ATOM 1088 N N . LEU A 1 146 ? 12.135 15.476 -5.208 1.00 87.50 146 LEU A N 1
ATOM 1089 C CA . LEU A 1 146 ? 13.315 15.246 -4.372 1.00 87.50 146 LEU A CA 1
ATOM 1090 C C . LEU A 1 146 ? 14.457 14.570 -5.142 1.00 87.50 146 LEU A C 1
ATOM 1092 O O . LEU A 1 146 ? 15.611 14.958 -4.964 1.00 87.50 146 LEU A O 1
ATOM 1096 N N . ALA A 1 147 ? 14.147 13.575 -5.975 1.00 88.44 147 ALA A N 1
ATOM 1097 C CA . ALA A 1 147 ? 15.146 12.763 -6.668 1.00 88.44 147 ALA A CA 1
ATOM 1098 C C . ALA A 1 147 ? 15.577 13.347 -8.024 1.00 88.44 147 ALA A C 1
ATOM 1100 O O . ALA A 1 147 ? 16.765 13.340 -8.343 1.00 88.44 147 ALA A O 1
ATOM 1101 N N . HIS A 1 148 ? 14.623 13.858 -8.808 1.00 90.62 148 HIS A N 1
ATOM 1102 C CA . HIS A 1 148 ? 14.816 14.316 -10.190 1.00 90.62 148 HIS A CA 1
ATOM 1103 C C . HIS A 1 148 ? 13.972 15.572 -10.474 1.00 90.62 148 HIS A C 1
ATOM 1105 O O . HIS A 1 148 ? 12.989 15.509 -11.225 1.00 90.62 148 HIS A O 1
ATOM 1111 N N . PRO A 1 149 ? 14.311 16.727 -9.872 1.00 90.94 149 PRO A N 1
ATOM 1112 C CA . PRO A 1 149 ? 13.526 17.955 -10.010 1.00 90.94 149 PRO A CA 1
ATOM 1113 C C . PRO A 1 149 ? 13.364 18.410 -11.468 1.00 90.94 149 PRO A C 1
ATOM 1115 O O . PRO A 1 149 ? 12.345 19.002 -11.810 1.00 90.94 149 PRO A O 1
ATOM 1118 N N . GLU A 1 150 ? 14.318 18.098 -12.345 1.00 91.12 150 GLU A N 1
ATOM 1119 C CA . GLU A 1 150 ? 14.246 18.385 -13.780 1.00 91.12 150 GLU A CA 1
ATOM 1120 C C . GLU A 1 150 ? 13.139 17.609 -14.512 1.00 91.12 150 GLU A C 1
ATOM 1122 O O . GLU A 1 150 ? 12.614 18.095 -15.512 1.00 91.12 150 GLU A O 1
ATOM 1127 N N . LEU A 1 151 ? 12.755 16.429 -14.010 1.00 92.94 151 LEU A N 1
ATOM 1128 C CA . LEU A 1 151 ? 11.682 15.611 -14.583 1.00 92.94 151 LEU A CA 1
ATOM 1129 C C . LEU A 1 151 ? 10.305 15.983 -14.027 1.00 92.94 151 LEU A C 1
ATOM 1131 O O . LEU A 1 151 ? 9.292 15.621 -14.625 1.00 92.94 151 LEU A O 1
ATOM 1135 N N . LEU A 1 152 ? 10.250 16.698 -12.899 1.00 94.25 152 LEU A N 1
ATOM 1136 C CA . LEU A 1 152 ? 8.996 17.089 -12.261 1.00 94.25 152 LEU A CA 1
ATOM 1137 C C . LEU A 1 152 ? 8.158 17.986 -13.174 1.00 94.25 152 LEU A C 1
ATOM 1139 O O . LEU A 1 152 ? 6.978 17.709 -13.384 1.00 94.25 152 LEU A O 1
ATOM 1143 N N . ASP A 1 153 ? 8.769 19.034 -13.727 1.00 93.00 153 ASP A N 1
ATOM 1144 C CA . ASP A 1 153 ? 8.078 19.981 -14.603 1.00 93.00 153 ASP A CA 1
ATOM 1145 C C . ASP A 1 153 ? 7.552 19.280 -15.863 1.00 93.00 153 ASP A C 1
ATOM 1147 O O . ASP A 1 153 ? 6.395 19.467 -16.244 1.00 93.00 153 ASP A O 1
ATOM 1151 N N . GLU A 1 154 ? 8.357 18.393 -16.456 1.00 95.69 154 GLU A N 1
ATOM 1152 C CA . GLU A 1 154 ? 7.962 17.607 -17.626 1.00 95.69 154 GLU A CA 1
ATOM 1153 C C . GLU A 1 154 ? 6.823 16.623 -17.308 1.00 95.69 154 GLU A C 1
ATOM 1155 O O . GLU A 1 154 ? 5.842 16.537 -18.056 1.00 95.69 154 GLU A O 1
ATOM 1160 N N . ALA A 1 155 ? 6.913 15.895 -16.192 1.00 94.44 155 ALA A N 1
ATOM 1161 C CA . ALA A 1 155 ? 5.871 14.972 -15.758 1.00 94.44 155 ALA A CA 1
ATOM 1162 C C . ALA A 1 155 ? 4.557 15.712 -15.463 1.00 94.44 155 ALA A C 1
ATOM 1164 O O . ALA A 1 155 ? 3.491 15.262 -15.888 1.00 94.44 155 ALA A O 1
ATOM 1165 N N . 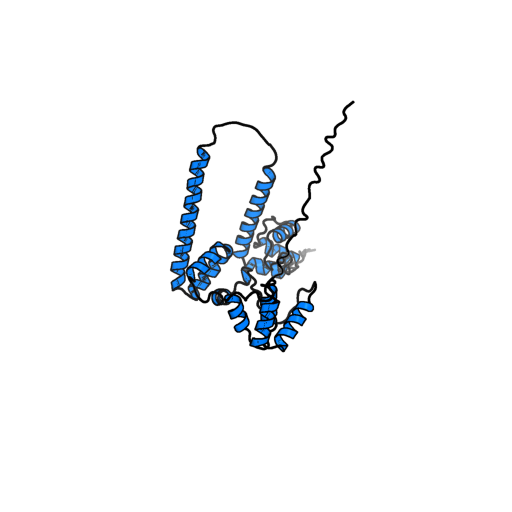MET A 1 156 ? 4.616 16.868 -14.793 1.00 95.25 156 MET A N 1
ATOM 1166 C CA . MET A 1 156 ? 3.439 17.701 -14.533 1.00 95.25 156 MET A CA 1
ATOM 1167 C C . MET A 1 156 ? 2.816 18.245 -15.822 1.00 95.25 156 MET A C 1
ATOM 1169 O O . MET A 1 156 ? 1.592 18.185 -15.967 1.00 95.25 156 MET A O 1
ATOM 1173 N N . GLU A 1 157 ? 3.621 18.741 -16.768 1.00 96.56 157 GLU A N 1
ATOM 1174 C CA . GLU A 1 157 ? 3.120 19.253 -18.049 1.00 96.56 157 GLU A CA 1
ATOM 1175 C C . GLU A 1 157 ? 2.419 18.148 -18.853 1.00 96.56 157 GLU A C 1
ATOM 1177 O O . GLU A 1 157 ? 1.313 18.342 -19.369 1.00 96.56 157 GLU A O 1
ATOM 1182 N N . ARG A 1 158 ? 3.023 16.957 -18.919 1.00 96.62 158 ARG A N 1
ATOM 1183 C CA . ARG A 1 158 ? 2.430 15.790 -19.585 1.00 96.62 158 ARG A CA 1
ATOM 1184 C C . ARG A 1 158 ? 1.140 15.338 -18.904 1.00 96.62 158 ARG A C 1
ATOM 1186 O O . ARG A 1 158 ? 0.171 15.038 -19.603 1.00 96.62 158 ARG A O 1
ATOM 1193 N N . LEU A 1 159 ? 1.096 15.331 -17.571 1.00 95.38 159 LEU A N 1
ATOM 1194 C CA . LEU A 1 159 ? -0.117 14.991 -16.827 1.00 95.38 159 LEU A CA 1
ATOM 1195 C C . LEU A 1 159 ? -1.246 15.989 -17.118 1.00 95.38 159 LEU A C 1
ATOM 1197 O O . LEU A 1 159 ? -2.372 15.585 -17.396 1.00 95.38 159 LEU A O 1
ATOM 1201 N N . HIS A 1 160 ? -0.931 17.286 -17.133 1.00 94.88 160 HIS A N 1
ATOM 1202 C CA . HIS A 1 160 ? -1.895 18.333 -17.459 1.00 94.88 160 HIS A CA 1
ATOM 1203 C C . HIS A 1 160 ? -2.410 18.211 -18.898 1.00 94.88 160 HIS A C 1
ATOM 1205 O O . HIS A 1 160 ? -3.601 18.377 -19.151 1.00 94.88 160 HIS A O 1
ATOM 1211 N N . ARG A 1 161 ? -1.533 17.862 -19.846 1.00 95.31 161 ARG A N 1
ATOM 1212 C CA . ARG A 1 161 ? -1.912 17.606 -21.243 1.00 95.31 161 ARG A CA 1
ATOM 1213 C C . ARG A 1 161 ? -2.872 16.419 -21.369 1.00 95.31 161 ARG A C 1
ATOM 1215 O O . ARG A 1 161 ? -3.821 16.501 -22.143 1.00 95.31 161 ARG A O 1
ATOM 1222 N N . LEU A 1 162 ? -2.656 15.346 -20.602 1.00 93.75 162 LEU A N 1
ATOM 1223 C CA . LEU A 1 162 ? -3.576 14.203 -20.545 1.00 93.75 162 LEU A CA 1
ATOM 1224 C C . LEU A 1 162 ? -4.927 14.581 -19.922 1.00 93.75 162 LEU A C 1
ATOM 1226 O O . L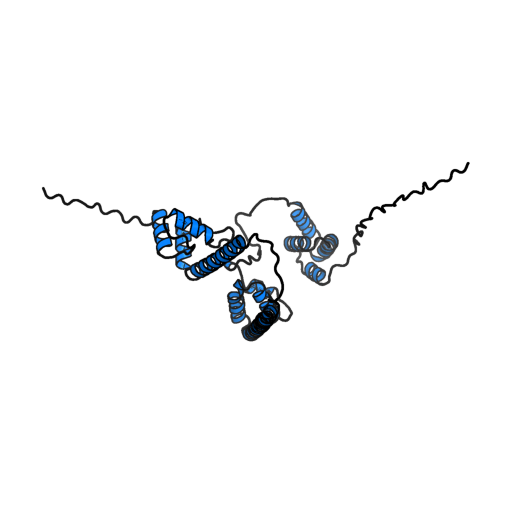EU A 1 162 ? -5.966 14.181 -20.442 1.00 93.75 162 LEU A O 1
ATOM 1230 N N . GLU A 1 163 ? -4.929 15.376 -18.850 1.00 90.69 163 GLU A N 1
ATOM 1231 C CA . GLU A 1 163 ? -6.160 15.880 -18.223 1.00 90.69 163 GLU A CA 1
ATOM 1232 C C . GLU A 1 163 ? -6.956 16.784 -19.182 1.00 90.69 163 GLU A C 1
ATOM 1234 O O . GLU A 1 163 ? -8.171 16.630 -19.300 1.00 90.69 163 GLU A O 1
ATOM 1239 N N . GLN A 1 164 ? -6.283 17.678 -19.917 1.00 89.94 164 GLN A N 1
ATOM 1240 C CA . GLN A 1 164 ? -6.915 18.510 -20.946 1.00 89.94 164 GLN A CA 1
ATOM 1241 C C . GLN A 1 164 ? -7.487 17.671 -22.093 1.00 89.94 164 GLN A C 1
ATOM 1243 O O . GLN A 1 164 ? -8.622 17.903 -22.498 1.00 89.94 164 GLN A O 1
ATOM 1248 N N . ALA A 1 165 ? -6.733 16.689 -22.599 1.00 88.69 165 ALA A N 1
ATOM 1249 C CA . ALA A 1 165 ? -7.203 15.808 -23.669 1.00 88.69 165 ALA A CA 1
ATOM 1250 C C . ALA A 1 165 ? -8.463 15.035 -23.252 1.00 88.69 165 ALA A C 1
ATOM 1252 O O . ALA A 1 165 ? -9.412 14.954 -24.026 1.00 88.69 165 ALA A O 1
ATOM 1253 N N . ARG A 1 166 ? -8.506 14.554 -22.004 1.00 84.81 166 ARG A N 1
ATOM 1254 C CA . ARG A 1 166 ? -9.661 13.836 -21.452 1.00 84.81 166 ARG A CA 1
ATOM 1255 C C . ARG A 1 166 ? -10.874 14.745 -21.229 1.00 84.81 166 ARG A C 1
ATOM 1257 O O . ARG A 1 166 ? -12.000 14.321 -21.450 1.00 84.81 166 ARG A O 1
ATOM 1264 N N . GLY A 1 167 ? -10.654 16.000 -20.829 1.00 76.00 167 GLY A N 1
ATOM 1265 C CA . GLY A 1 167 ? -11.729 16.982 -20.646 1.00 76.00 167 GLY A CA 1
ATOM 1266 C C . GLY A 1 167 ? -12.411 17.417 -21.949 1.00 76.00 167 GLY A C 1
ATOM 1267 O O . GLY A 1 167 ? -13.577 17.793 -21.924 1.00 76.00 167 GLY A O 1
ATOM 1268 N N . ILE A 1 168 ? -11.718 17.335 -23.090 1.00 60.84 168 ILE A N 1
ATOM 1269 C CA . ILE A 1 168 ? -12.299 17.645 -24.407 1.00 60.84 168 ILE A CA 1
ATOM 1270 C C . ILE A 1 168 ? -13.287 16.547 -24.851 1.00 60.84 168 ILE A C 1
ATOM 1272 O O . ILE A 1 168 ? -14.276 16.846 -25.515 1.00 60.84 168 ILE A O 1
ATOM 1276 N N . GLU A 1 169 ? -13.080 15.294 -24.438 1.00 58.78 169 GLU A N 1
ATOM 1277 C CA . GLU A 1 169 ? -13.963 14.174 -24.804 1.00 58.78 169 GLU A CA 1
ATOM 1278 C C . GLU A 1 169 ? -15.312 14.192 -24.059 1.00 58.78 169 GLU A C 1
ATOM 1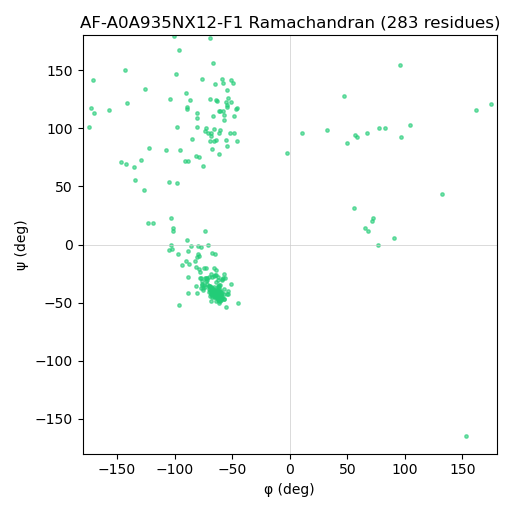280 O O . GLU A 1 169 ? -16.322 13.732 -24.599 1.00 58.78 169 GLU A O 1
ATOM 1285 N N . ASP A 1 170 ? -15.356 14.744 -22.842 1.00 56.25 170 ASP A N 1
ATOM 1286 C CA . ASP A 1 170 ? -16.589 14.834 -22.048 1.00 56.25 170 ASP A CA 1
ATOM 1287 C C . ASP A 1 170 ? -17.526 15.964 -22.523 1.00 56.25 170 ASP A C 1
ATOM 1289 O O . ASP A 1 170 ? -18.750 15.832 -22.420 1.00 56.25 170 ASP A O 1
ATOM 1293 N N . ASP A 1 171 ? -16.986 17.046 -23.097 1.00 55.69 171 ASP A N 1
ATOM 1294 C CA . ASP A 1 171 ? -17.787 18.140 -23.671 1.00 55.69 171 ASP A CA 1
ATOM 1295 C C . ASP A 1 171 ? -18.372 17.746 -25.049 1.00 55.69 171 ASP A C 1
ATOM 1297 O O . ASP A 1 171 ? -19.550 17.990 -25.315 1.00 55.69 171 ASP A O 1
ATOM 1301 N N . GLU A 1 172 ? -17.625 17.008 -25.886 1.00 53.97 172 GLU A N 1
ATOM 1302 C CA . GLU A 1 172 ? -18.088 16.575 -27.222 1.00 53.97 172 GLU A CA 1
ATOM 1303 C C . GLU A 1 172 ? -19.201 15.500 -27.168 1.00 53.97 172 GLU A C 1
ATOM 1305 O O . GLU A 1 172 ? -20.089 15.441 -28.029 1.00 53.97 172 GLU A O 1
ATOM 1310 N N . LYS A 1 173 ? -19.238 14.677 -26.110 1.00 53.84 173 LYS A N 1
ATOM 1311 C CA . LYS A 1 173 ? -20.355 13.740 -25.882 1.00 53.84 173 LYS A CA 1
ATOM 1312 C C . LYS A 1 173 ? -21.639 14.429 -25.432 1.00 53.84 173 LYS A C 1
ATOM 1314 O O . LYS A 1 173 ? -22.727 13.932 -25.731 1.00 53.84 173 LYS A O 1
ATOM 1319 N N . LYS A 1 174 ? -21.536 15.569 -24.750 1.00 53.22 174 LYS A N 1
ATOM 1320 C CA . LYS A 1 174 ? -22.706 16.277 -24.222 1.00 53.22 174 LYS A CA 1
ATOM 1321 C C . LYS A 1 174 ? -23.518 16.959 -25.325 1.00 53.22 174 LYS A C 1
ATOM 1323 O O . LYS A 1 174 ? -24.744 16.980 -25.245 1.00 53.22 174 LYS A O 1
ATOM 1328 N N . ASP A 1 175 ? -22.856 17.395 -26.392 1.00 53.38 175 ASP A N 1
ATOM 1329 C CA . ASP A 1 175 ? -23.523 17.987 -27.556 1.00 53.38 175 ASP A CA 1
ATOM 1330 C C . ASP A 1 175 ? -24.101 16.944 -28.529 1.00 53.38 175 ASP A C 1
ATOM 1332 O O . ASP A 1 175 ? -25.026 17.245 -29.287 1.00 53.38 175 ASP A O 1
ATOM 1336 N N . THR A 1 176 ? -23.635 15.690 -28.475 1.00 53.25 176 THR A N 1
ATOM 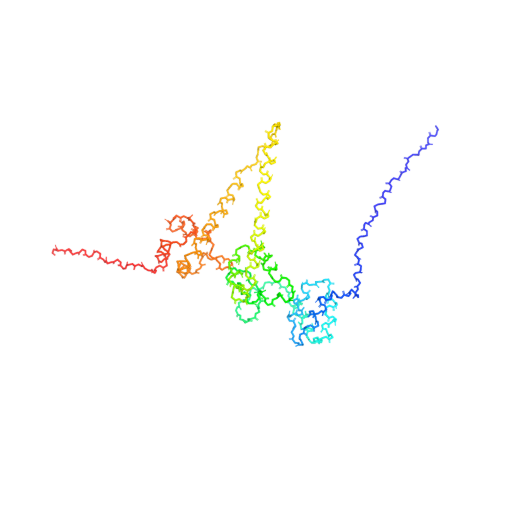1337 C CA . THR A 1 176 ? -24.140 14.620 -29.356 1.00 53.25 176 THR A CA 1
ATOM 1338 C C . THR A 1 176 ? -25.353 13.885 -28.763 1.00 53.25 176 THR A C 1
ATOM 1340 O O . THR A 1 176 ? -26.226 13.435 -29.507 1.00 53.25 176 THR A O 1
ATOM 1343 N N . GLU A 1 177 ? -25.485 13.813 -27.433 1.00 46.97 177 GLU A N 1
ATOM 1344 C CA . GLU A 1 177 ? -26.624 13.144 -26.776 1.00 46.97 177 GLU A CA 1
ATOM 1345 C C . GLU A 1 177 ? -27.883 14.028 -26.671 1.00 46.97 177 GLU A C 1
ATOM 1347 O O . GLU A 1 177 ? -28.994 13.527 -26.493 1.00 46.97 177 GLU A O 1
ATOM 1352 N N . GLN A 1 178 ? -27.757 15.342 -26.888 1.00 48.06 178 GLN A N 1
ATOM 1353 C CA . GLN A 1 178 ? -28.901 16.262 -26.914 1.00 48.06 178 GLN A CA 1
ATOM 1354 C C . GLN A 1 178 ? -29.594 16.356 -28.293 1.00 48.06 178 GLN A C 1
ATOM 1356 O O . GLN A 1 178 ? -30.618 17.028 -28.425 1.00 48.06 178 GLN A O 1
ATOM 1361 N N . ALA A 1 179 ? -29.091 15.647 -29.312 1.00 49.12 179 ALA A N 1
ATOM 1362 C CA . ALA A 1 179 ? -29.684 15.598 -30.654 1.00 49.12 179 ALA A CA 1
ATOM 1363 C C . ALA A 1 179 ? -30.488 14.313 -30.955 1.00 49.12 179 ALA A C 1
ATOM 1365 O O . ALA A 1 179 ? -31.096 14.221 -32.020 1.00 49.12 179 ALA A O 1
ATOM 1366 N N . ALA A 1 180 ? -30.532 13.335 -30.040 1.00 50.12 180 ALA A N 1
ATOM 1367 C CA . ALA A 1 180 ? -31.200 12.042 -30.257 1.00 50.12 180 ALA A CA 1
ATOM 1368 C C . ALA A 1 180 ? -32.355 11.746 -29.277 1.00 50.12 180 ALA A C 1
ATOM 1370 O O . ALA A 1 180 ? -32.784 10.602 -29.153 1.00 50.12 180 ALA A O 1
ATOM 1371 N N . ALA A 1 181 ? -32.896 12.767 -28.607 1.00 47.47 181 ALA A N 1
ATOM 1372 C CA . ALA A 1 181 ? -34.076 12.650 -27.747 1.00 47.47 181 ALA A CA 1
ATOM 1373 C C . ALA A 1 181 ? -35.335 13.245 -28.414 1.00 47.47 181 ALA A C 1
ATOM 1375 O O . ALA A 1 181 ? -36.001 14.104 -27.845 1.00 47.47 181 ALA A O 1
ATOM 1376 N N . ASP A 1 182 ? -35.659 12.794 -29.630 1.00 48.62 182 ASP A N 1
ATOM 1377 C CA . ASP A 1 182 ? -37.005 12.920 -30.213 1.00 48.62 182 ASP A CA 1
ATOM 1378 C C . ASP A 1 182 ? -37.316 11.709 -31.107 1.00 48.62 182 ASP A C 1
ATOM 1380 O O . ASP A 1 182 ? -37.298 11.795 -32.330 1.00 48.62 182 ASP A O 1
ATOM 1384 N N . ALA A 1 183 ? -37.531 10.542 -30.488 1.00 44.94 183 ALA A N 1
ATOM 1385 C CA . ALA A 1 183 ? -38.378 9.474 -31.029 1.00 44.94 183 ALA A CA 1
ATOM 1386 C C . ALA A 1 183 ? -38.576 8.336 -30.009 1.00 44.94 183 ALA A C 1
ATOM 1388 O O . ALA A 1 183 ? -37.645 7.608 -29.691 1.00 44.94 183 ALA A O 1
ATOM 1389 N N . GLY A 1 184 ? -39.830 8.120 -29.602 1.00 45.78 184 GLY A N 1
ATOM 1390 C CA . GLY A 1 184 ? -40.395 6.767 -29.502 1.00 45.78 184 GLY A CA 1
ATOM 1391 C C . GLY A 1 184 ? -40.110 5.939 -28.243 1.00 45.78 184 GLY A C 1
ATOM 1392 O O . GLY A 1 184 ? -39.108 5.251 -28.132 1.00 45.78 184 GLY A O 1
ATOM 1393 N N . SER A 1 185 ? -41.102 5.936 -27.356 1.00 48.91 185 SER A N 1
ATOM 1394 C CA . SER A 1 185 ? -41.332 5.029 -26.223 1.00 48.91 185 SER A CA 1
ATOM 1395 C C . SER A 1 185 ? -41.230 3.525 -26.553 1.00 48.91 185 SER A C 1
ATOM 1397 O O . SER A 1 185 ? -41.800 3.105 -27.552 1.00 48.91 185 SER A O 1
ATOM 1399 N N . GLU A 1 186 ? -40.615 2.721 -25.670 1.00 44.09 186 GLU A N 1
ATOM 1400 C CA . GLU A 1 186 ? -41.240 1.573 -24.972 1.00 44.09 186 GLU A CA 1
ATOM 1401 C C . GLU A 1 186 ? -40.304 1.013 -23.867 1.00 44.09 186 GLU A C 1
ATOM 1403 O O . GLU A 1 186 ? -39.084 1.014 -23.993 1.00 44.09 186 GLU A O 1
ATOM 1408 N N . ALA A 1 187 ? -40.896 0.617 -22.735 1.00 51.16 187 ALA A N 1
ATOM 1409 C CA . ALA A 1 187 ? -40.257 0.267 -21.457 1.00 51.16 187 ALA A CA 1
ATOM 1410 C C . ALA A 1 187 ? -39.381 -1.010 -21.487 1.00 51.16 187 ALA A C 1
ATOM 1412 O O . ALA A 1 187 ? -39.635 -1.912 -22.285 1.00 51.16 187 ALA A O 1
ATOM 1413 N N . PRO A 1 188 ? -38.408 -1.144 -20.559 1.00 52.91 188 PRO A N 1
ATOM 1414 C CA . PRO A 1 188 ? -38.675 -1.906 -19.327 1.00 52.91 188 PRO A CA 1
ATOM 1415 C C . PRO A 1 188 ? -38.384 -1.114 -18.041 1.00 52.91 188 PRO A C 1
ATOM 1417 O O . PRO A 1 188 ? -37.345 -0.479 -17.879 1.00 52.91 188 PRO A O 1
ATOM 1420 N N . VAL A 1 189 ? -39.331 -1.192 -17.107 1.00 63.34 189 VAL A N 1
ATOM 1421 C CA . VAL A 1 189 ? -39.306 -0.584 -15.772 1.00 63.34 189 VAL A CA 1
ATOM 1422 C C . VAL A 1 189 ? -38.868 -1.659 -14.773 1.00 63.34 189 VAL A C 1
ATOM 1424 O O . VAL A 1 189 ? -39.676 -2.513 -14.448 1.00 63.34 189 VAL A O 1
ATOM 1427 N N . GLU A 1 190 ? -37.595 -1.641 -14.364 1.00 56.72 190 GLU A N 1
ATOM 1428 C CA . GLU A 1 190 ? -36.960 -2.280 -13.179 1.00 56.72 190 GLU A CA 1
ATOM 1429 C C . GLU A 1 190 ? -35.440 -2.295 -13.479 1.00 56.72 190 GLU A C 1
ATOM 1431 O O . GLU A 1 190 ? -35.032 -2.901 -14.456 1.00 56.72 190 GLU A O 1
ATOM 1436 N N . ALA A 1 191 ? -34.495 -1.643 -12.794 1.00 54.66 191 ALA A N 1
ATOM 1437 C CA . ALA A 1 191 ? -34.424 -1.074 -11.457 1.00 54.66 191 ALA A CA 1
ATOM 1438 C C . ALA A 1 191 ? -33.326 0.031 -11.401 1.00 54.66 191 ALA A C 1
ATOM 1440 O O . ALA A 1 191 ? -32.146 -0.288 -11.529 1.00 54.66 191 ALA A O 1
ATOM 1441 N N . PRO A 1 192 ? -33.661 1.318 -11.164 1.00 56.72 192 PRO A N 1
ATOM 1442 C CA . PRO A 1 192 ? -32.658 2.385 -10.988 1.00 56.72 192 PRO A CA 1
ATOM 1443 C C . PRO A 1 192 ? -32.210 2.598 -9.528 1.00 56.72 192 PRO A C 1
ATOM 1445 O O . PRO A 1 192 ? -31.212 3.264 -9.272 1.00 56.72 192 PRO A O 1
ATOM 1448 N N . ALA A 1 193 ? -32.937 2.054 -8.546 1.00 59.22 193 ALA A N 1
ATOM 1449 C CA . ALA A 1 193 ? -32.738 2.409 -7.136 1.00 59.22 193 ALA A CA 1
ATOM 1450 C C . ALA A 1 193 ? -31.439 1.850 -6.517 1.00 59.22 193 ALA A C 1
ATOM 1452 O O . ALA A 1 193 ? -30.872 2.480 -5.631 1.00 59.22 193 ALA A O 1
ATOM 1453 N N . ALA A 1 194 ? -30.938 0.705 -6.994 1.00 57.47 194 ALA A N 1
ATOM 1454 C CA . ALA A 1 194 ? -29.759 0.049 -6.415 1.00 57.47 194 ALA A CA 1
ATOM 1455 C C . ALA A 1 194 ? -28.420 0.698 -6.824 1.00 57.47 194 ALA A C 1
ATOM 1457 O O . ALA A 1 194 ? -27.422 0.567 -6.118 1.00 57.47 194 ALA A O 1
ATOM 1458 N N . GLN A 1 195 ? -28.380 1.402 -7.960 1.00 58.19 195 GLN A N 1
ATOM 1459 C CA . GLN A 1 195 ? -27.156 2.049 -8.448 1.00 58.19 195 GLN A CA 1
ATOM 1460 C C . GLN A 1 195 ? -26.907 3.394 -7.755 1.00 58.19 195 GLN A C 1
ATOM 1462 O O . GLN A 1 195 ? -25.762 3.712 -7.438 1.00 58.19 195 GLN A O 1
ATOM 1467 N N . ALA A 1 196 ? -27.972 4.140 -7.442 1.00 62.12 196 ALA A N 1
ATOM 1468 C CA . ALA A 1 196 ? -27.873 5.399 -6.706 1.00 62.12 196 ALA A CA 1
ATOM 1469 C C . ALA A 1 196 ? -27.336 5.193 -5.276 1.00 62.12 196 ALA A C 1
ATOM 1471 O O . ALA A 1 196 ? -26.449 5.924 -4.843 1.00 62.12 196 ALA A O 1
ATOM 1472 N N . SER A 1 197 ? -27.789 4.145 -4.574 1.00 66.06 197 SER A N 1
ATOM 1473 C CA . SER A 1 197 ? -27.302 3.823 -3.225 1.00 66.06 197 SER A CA 1
ATOM 1474 C C . SER A 1 197 ? -25.832 3.399 -3.206 1.00 66.06 197 SER A C 1
ATOM 1476 O O . SER A 1 197 ? -25.106 3.779 -2.296 1.00 66.06 197 SER A O 1
ATOM 1478 N N . ALA A 1 198 ? -25.363 2.665 -4.221 1.00 66.44 198 ALA A N 1
ATOM 1479 C CA . ALA A 1 198 ? -23.960 2.254 -4.309 1.00 66.44 198 ALA A CA 1
ATOM 1480 C C . ALA A 1 198 ? -23.016 3.441 -4.585 1.00 66.44 198 ALA A C 1
ATOM 1482 O O . ALA A 1 198 ? -21.906 3.497 -4.056 1.00 66.44 198 ALA A O 1
ATOM 1483 N N . GLN A 1 199 ? -23.456 4.408 -5.395 1.00 69.31 199 GLN A N 1
ATOM 1484 C CA . GLN A 1 199 ? -22.691 5.625 -5.678 1.00 69.31 199 GLN A CA 1
ATOM 1485 C C . GLN A 1 199 ? -22.620 6.556 -4.462 1.00 69.31 199 GLN A C 1
ATOM 1487 O O . GLN A 1 199 ? -21.557 7.107 -4.174 1.00 69.31 199 GLN A O 1
ATOM 1492 N N . GLU A 1 200 ? -23.722 6.700 -3.724 1.00 73.38 200 GLU A N 1
ATOM 1493 C CA . GLU A 1 200 ? -23.748 7.463 -2.473 1.00 73.38 200 GLU A CA 1
ATOM 1494 C C . GLU A 1 200 ? -22.881 6.794 -1.397 1.00 73.38 200 GLU A C 1
ATOM 1496 O O . GLU A 1 200 ? -22.102 7.475 -0.723 1.00 73.38 200 GLU A O 1
ATOM 1501 N N . GLU A 1 201 ? -22.923 5.456 -1.315 1.00 73.50 201 GLU A N 1
ATOM 1502 C CA . GLU A 1 201 ? -22.054 4.662 -0.445 1.00 73.50 201 GLU A CA 1
ATOM 1503 C C . GLU A 1 201 ? -20.564 4.898 -0.759 1.00 73.50 201 GLU A C 1
ATOM 1505 O O . GLU A 1 201 ? -19.751 5.140 0.133 1.00 73.50 201 GLU A O 1
ATOM 1510 N N . ALA A 1 202 ? -20.193 4.911 -2.039 1.00 80.94 202 ALA A N 1
ATOM 1511 C CA . ALA A 1 202 ? -18.821 5.201 -2.446 1.00 80.94 202 ALA A CA 1
ATOM 1512 C C . ALA A 1 202 ? -18.407 6.647 -2.110 1.00 80.94 202 ALA A C 1
ATOM 1514 O O . ALA A 1 202 ? -17.298 6.881 -1.623 1.00 80.94 202 ALA A O 1
ATOM 1515 N N . ALA A 1 203 ? -19.296 7.621 -2.326 1.00 88.31 203 ALA A N 1
ATOM 1516 C CA . ALA A 1 203 ? -18.994 9.032 -2.103 1.00 88.31 203 ALA A CA 1
ATOM 1517 C C . ALA A 1 203 ? -18.741 9.362 -0.621 1.00 88.31 203 ALA A C 1
ATOM 1519 O O . ALA A 1 203 ? -17.789 10.091 -0.313 1.00 88.31 203 ALA A O 1
ATOM 1520 N N . TRP A 1 204 ? -19.536 8.819 0.313 1.00 94.88 204 TRP A N 1
ATOM 1521 C CA . TRP A 1 204 ? -19.313 9.092 1.741 1.00 94.88 204 TRP A CA 1
ATOM 1522 C C . TRP A 1 204 ? -18.036 8.421 2.259 1.00 94.88 204 TRP A C 1
ATOM 1524 O O . TRP A 1 204 ? -17.303 9.062 3.013 1.00 94.88 204 TRP A O 1
ATOM 1534 N N . ILE A 1 205 ? -17.718 7.199 1.803 1.00 93.94 205 ILE A N 1
ATOM 1535 C CA . ILE A 1 205 ? -16.480 6.488 2.169 1.00 93.94 205 ILE A CA 1
ATOM 1536 C C . ILE A 1 205 ? -15.263 7.309 1.746 1.00 93.94 205 ILE A C 1
ATOM 1538 O O . ILE A 1 205 ? -14.360 7.529 2.554 1.00 93.94 205 ILE A O 1
ATOM 1542 N N . VAL A 1 206 ? -15.245 7.815 0.508 1.00 91.75 206 VAL A N 1
ATOM 1543 C CA . VAL A 1 206 ? -14.153 8.672 0.013 1.00 91.75 206 VAL A CA 1
ATOM 1544 C C . VAL A 1 206 ? -14.030 9.943 0.862 1.00 91.75 206 VAL A C 1
ATOM 1546 O O . VAL A 1 206 ? -12.923 10.327 1.250 1.00 91.75 206 VAL A O 1
ATOM 1549 N N . GLY A 1 207 ? -15.156 10.574 1.209 1.00 92.62 207 GLY A N 1
ATOM 1550 C CA . GLY A 1 207 ? -15.174 11.752 2.078 1.00 92.62 207 GLY A CA 1
ATOM 1551 C C . GLY A 1 207 ? -14.655 11.476 3.494 1.00 92.62 207 GLY A C 1
ATOM 1552 O O . GLY A 1 207 ? -13.890 12.278 4.032 1.00 92.62 207 GLY A O 1
ATOM 1553 N N . ALA A 1 208 ? -15.038 10.346 4.089 1.00 96.00 208 ALA A N 1
ATOM 1554 C CA . ALA A 1 208 ? -14.594 9.928 5.415 1.00 96.00 208 ALA A CA 1
ATOM 1555 C C . ALA A 1 208 ? -13.097 9.588 5.435 1.00 96.00 208 ALA A C 1
ATOM 1557 O O . ALA A 1 208 ? -12.375 10.104 6.288 1.00 96.00 208 ALA A O 1
ATOM 1558 N N . LYS A 1 209 ? -12.599 8.833 4.443 1.00 95.12 209 LYS A N 1
ATOM 1559 C CA . LYS A 1 209 ? -11.160 8.551 4.289 1.00 95.12 209 LYS A CA 1
ATOM 1560 C C . LYS A 1 209 ? -10.344 9.835 4.184 1.00 95.12 209 LYS A C 1
ATOM 1562 O O . LYS A 1 209 ? -9.359 9.994 4.897 1.00 95.12 209 LYS A O 1
ATOM 1567 N N . ARG A 1 210 ? -10.781 10.784 3.347 1.00 95.19 210 ARG A N 1
ATOM 1568 C CA . ARG A 1 210 ? -10.104 12.081 3.196 1.00 95.19 210 ARG A CA 1
ATOM 1569 C C . ARG A 1 210 ? -10.088 12.882 4.498 1.00 95.19 210 ARG A C 1
ATOM 1571 O O . ARG A 1 210 ? -9.084 13.521 4.797 1.00 95.19 210 ARG A O 1
ATOM 1578 N N . TYR A 1 211 ? -11.185 12.870 5.253 1.00 97.06 211 TYR A N 1
ATOM 1579 C CA . TYR A 1 211 ? -11.242 13.541 6.550 1.00 97.06 211 TYR A CA 1
ATOM 1580 C C . TYR A 1 211 ? -10.271 12.906 7.550 1.00 97.06 211 TYR A C 1
ATOM 1582 O O . TYR A 1 211 ? -9.487 13.630 8.156 1.00 97.06 211 TYR A O 1
ATOM 1590 N N . ASN A 1 212 ? -10.286 11.576 7.672 1.00 96.25 212 ASN A N 1
ATOM 1591 C CA . ASN A 1 212 ? -9.423 10.839 8.597 1.00 96.25 212 ASN A CA 1
ATOM 1592 C C . ASN A 1 212 ? -7.938 11.024 8.246 1.00 96.25 212 ASN A C 1
ATOM 1594 O O . ASN A 1 212 ? -7.140 11.284 9.136 1.00 96.25 212 ASN A O 1
ATOM 1598 N N . ALA A 1 213 ? -7.586 11.012 6.955 1.00 92.88 213 ALA A N 1
ATOM 1599 C CA . ALA A 1 213 ? -6.227 11.301 6.490 1.00 92.88 213 ALA A CA 1
ATOM 1600 C C . ALA A 1 213 ? -5.761 12.731 6.829 1.00 92.88 213 ALA A C 1
ATOM 1602 O O . ALA A 1 213 ? -4.581 12.963 7.050 1.00 92.88 213 ALA A O 1
ATOM 1603 N N . ALA A 1 214 ? -6.677 13.703 6.886 1.00 95.25 214 ALA A N 1
ATOM 1604 C CA . ALA A 1 214 ? -6.360 15.070 7.304 1.00 95.25 214 ALA A CA 1
ATOM 1605 C C . ALA A 1 214 ? -6.292 15.246 8.836 1.00 95.25 214 ALA A C 1
ATOM 1607 O O . ALA A 1 214 ? -5.873 16.304 9.301 1.00 95.25 214 ALA A O 1
ATOM 1608 N N . HIS A 1 215 ? -6.726 14.247 9.609 1.00 97.19 215 HIS A N 1
ATOM 1609 C CA . HIS A 1 215 ? -6.783 14.265 11.075 1.00 97.19 215 HIS A CA 1
ATOM 1610 C C . HIS A 1 215 ? -6.058 13.042 11.657 1.00 97.19 215 HIS A C 1
ATOM 1612 O O . HIS A 1 215 ? -6.579 12.355 12.537 1.00 97.19 215 HIS A O 1
ATOM 1618 N N . GLU A 1 216 ? -4.852 12.777 11.154 1.00 95.94 216 GLU A N 1
ATOM 1619 C CA . GLU A 1 216 ? -4.042 11.607 11.507 1.00 95.94 216 GLU A CA 1
ATOM 1620 C C . GLU A 1 216 ? -3.827 11.478 13.023 1.00 95.94 216 GLU A C 1
ATOM 1622 O O . GLU A 1 216 ? -4.061 10.407 13.571 1.00 95.94 216 GLU A O 1
ATOM 1627 N N . ASP A 1 217 ? -3.551 12.581 13.731 1.00 96.81 217 ASP A N 1
ATOM 1628 C CA . ASP A 1 217 ? -3.380 12.584 15.195 1.00 96.81 217 ASP A CA 1
ATOM 1629 C C . ASP A 1 217 ? -4.606 12.022 15.948 1.00 96.81 217 ASP A C 1
ATOM 1631 O O . ASP A 1 217 ? -4.489 11.339 16.967 1.00 96.81 217 ASP A O 1
ATOM 1635 N N . GLN A 1 218 ? -5.816 12.329 15.464 1.00 97.50 218 GLN A N 1
ATOM 1636 C CA . GLN A 1 218 ? -7.065 11.860 16.076 1.00 97.50 218 GLN A CA 1
ATOM 1637 C C . GLN A 1 218 ? -7.297 10.386 15.762 1.00 97.50 218 GLN A C 1
ATOM 1639 O O . GLN A 1 218 ? -7.775 9.639 16.619 1.00 97.50 218 GLN A O 1
ATOM 1644 N N . LEU A 1 219 ? -6.940 9.974 14.545 1.00 96.75 219 LEU A N 1
ATOM 1645 C CA . LEU A 1 219 ? -7.029 8.595 14.100 1.00 96.75 219 LEU A CA 1
ATOM 1646 C C . LEU A 1 219 ? -6.040 7.693 14.846 1.00 96.75 219 LEU A C 1
ATOM 1648 O O . LEU A 1 219 ? -6.430 6.622 15.306 1.00 96.75 219 LEU A O 1
ATOM 1652 N N . GLU A 1 220 ? -4.799 8.140 15.028 1.00 96.00 220 GLU A N 1
ATOM 1653 C CA . GLU A 1 220 ? -3.771 7.431 15.791 1.00 96.00 220 GLU A CA 1
ATOM 1654 C C . GLU A 1 220 ? -4.199 7.270 17.252 1.00 96.00 220 GLU A C 1
ATOM 1656 O O . GLU A 1 220 ? -4.171 6.164 17.797 1.00 96.00 220 GLU A O 1
ATOM 1661 N N . GLU A 1 221 ? -4.682 8.346 17.879 1.00 96.56 221 GLU A N 1
ATOM 1662 C CA . GLU A 1 221 ? -5.192 8.299 19.247 1.00 96.56 221 GLU A CA 1
ATOM 1663 C C . GLU A 1 221 ? -6.372 7.328 19.380 1.00 96.56 221 GLU A C 1
ATOM 1665 O O . GLU A 1 221 ? -6.403 6.507 20.302 1.00 96.56 221 GLU A O 1
ATOM 1670 N N . PHE A 1 222 ? -7.334 7.401 18.460 1.00 97.31 222 PHE A N 1
ATOM 1671 C CA . PHE A 1 222 ? -8.480 6.500 18.431 1.00 97.31 222 PHE A CA 1
ATOM 1672 C C . PHE A 1 222 ? -8.044 5.043 18.263 1.00 97.31 222 PHE A C 1
ATOM 1674 O O . PHE A 1 222 ? -8.470 4.190 19.044 1.00 97.31 222 PHE A O 1
ATOM 1681 N N . ASN A 1 223 ? -7.162 4.749 17.307 1.00 96.06 223 ASN A N 1
ATOM 1682 C CA . ASN A 1 223 ? -6.649 3.401 17.060 1.00 96.06 223 ASN A CA 1
ATOM 1683 C C . ASN A 1 223 ? -5.861 2.874 18.260 1.00 96.06 223 ASN A C 1
ATOM 1685 O O . ASN A 1 223 ? -6.037 1.722 18.652 1.00 96.06 223 ASN A O 1
ATOM 1689 N N . ARG A 1 224 ? -5.049 3.715 18.903 1.00 96.12 224 ARG A N 1
ATOM 1690 C CA . ARG A 1 224 ? -4.316 3.357 20.122 1.00 96.12 224 ARG A CA 1
ATOM 1691 C C . ARG A 1 224 ? -5.263 2.965 21.255 1.00 96.12 224 ARG A C 1
ATOM 1693 O O . ARG A 1 224 ? -5.039 1.959 21.923 1.00 96.12 224 ARG A O 1
ATOM 1700 N N . VAL A 1 225 ? -6.313 3.755 21.474 1.00 96.12 225 VAL A N 1
ATOM 1701 C CA . VAL A 1 225 ? -7.277 3.547 22.566 1.00 96.12 225 VAL A CA 1
ATOM 1702 C C . VAL A 1 225 ? -8.209 2.364 22.286 1.00 96.12 225 VAL A C 1
ATOM 1704 O O . VAL A 1 225 ? -8.527 1.604 23.198 1.00 96.12 225 VAL A O 1
ATOM 1707 N N . THR A 1 226 ? -8.610 2.170 21.030 1.00 95.50 226 THR A N 1
ATOM 1708 C CA . THR A 1 226 ? -9.466 1.053 20.595 1.00 95.50 226 THR A CA 1
ATOM 1709 C C . THR A 1 226 ? -8.683 -0.197 20.196 1.00 95.50 226 THR A C 1
ATOM 1711 O O . THR A 1 226 ? -9.286 -1.164 19.745 1.00 95.50 226 THR A O 1
ATOM 1714 N N . GLN A 1 227 ? -7.356 -0.199 20.348 1.00 95.38 227 GLN A N 1
ATOM 1715 C CA . GLN A 1 227 ? -6.467 -1.302 19.958 1.00 95.38 227 GLN A CA 1
ATOM 1716 C C . GLN A 1 227 ? -6.597 -1.711 18.478 1.00 95.38 227 GLN A C 1
ATOM 1718 O O . GLN A 1 227 ? -6.429 -2.879 18.134 1.00 95.38 227 GLN A O 1
ATOM 1723 N N . GLY A 1 228 ? -6.913 -0.756 17.602 1.00 94.19 228 GLY A N 1
ATOM 1724 C CA . GLY A 1 228 ? -7.038 -0.982 16.163 1.00 94.19 228 GLY A CA 1
ATOM 1725 C C . GLY A 1 228 ? -8.271 -1.790 15.748 1.00 94.19 228 GLY A C 1
ATOM 1726 O O . GLY A 1 228 ? -8.288 -2.328 14.649 1.00 94.19 228 GLY A O 1
ATOM 1727 N N . VAL A 1 229 ? -9.319 -1.875 16.580 1.00 95.25 229 VAL A N 1
ATOM 1728 C CA . VAL A 1 229 ? -10.549 -2.641 16.267 1.00 95.25 229 VAL A CA 1
ATOM 1729 C C . VAL A 1 229 ? -11.234 -2.189 14.966 1.00 95.25 229 VAL A C 1
ATOM 1731 O O . VAL A 1 229 ? -11.923 -2.985 14.335 1.00 95.25 229 VAL A O 1
ATOM 1734 N N . CYS A 1 230 ? -11.041 -0.934 14.548 1.00 95.44 230 CYS A N 1
ATOM 1735 C CA . CYS A 1 230 ? -11.630 -0.380 13.321 1.00 95.44 230 CYS A CA 1
ATOM 1736 C C . CYS A 1 230 ? -10.645 -0.301 12.142 1.00 95.44 230 CYS A C 1
ATOM 1738 O O . CYS A 1 230 ? -10.897 0.412 11.167 1.00 95.44 230 CYS A O 1
ATOM 1740 N N . VAL A 1 231 ? -9.509 -0.988 12.242 1.00 94.81 231 VAL A N 1
ATOM 1741 C CA . VAL A 1 231 ? -8.509 -1.068 11.178 1.00 94.81 231 VAL A CA 1
ATOM 1742 C C . VAL A 1 231 ? -8.827 -2.272 10.291 1.00 94.81 231 VAL A C 1
ATOM 1744 O O . VAL A 1 231 ? -9.079 -3.372 10.789 1.00 94.81 231 VAL A O 1
ATOM 1747 N N . GLY A 1 232 ? -8.864 -2.051 8.978 1.00 90.88 232 GLY A N 1
ATOM 1748 C CA . GLY A 1 232 ? -9.098 -3.088 7.983 1.00 90.88 232 GLY A CA 1
ATOM 1749 C C . GLY A 1 232 ? -7.935 -4.077 7.871 1.00 90.88 232 GLY A C 1
ATOM 1750 O O . GLY A 1 232 ? -6.897 -3.956 8.522 1.00 90.88 232 GLY A O 1
ATOM 1751 N N . GLN A 1 233 ? -8.095 -5.082 7.009 1.00 83.88 233 GLN A N 1
ATOM 1752 C CA . GLN A 1 233 ? -7.025 -6.052 6.721 1.00 83.88 233 GLN A CA 1
ATOM 1753 C C . GLN A 1 233 ? -5.799 -5.409 6.058 1.00 83.88 233 GLN A C 1
ATOM 1755 O O . GLN A 1 233 ? -4.707 -5.965 6.115 1.00 83.88 233 GLN A O 1
ATOM 1760 N N . ASP A 1 234 ? -5.999 -4.252 5.435 1.00 83.12 234 ASP A N 1
ATOM 1761 C CA . ASP A 1 234 ? -4.992 -3.413 4.795 1.00 83.12 234 ASP A CA 1
ATOM 1762 C C . ASP A 1 234 ? -4.199 -2.553 5.793 1.00 83.12 234 ASP A C 1
ATOM 1764 O O . ASP A 1 234 ? -3.310 -1.819 5.380 1.00 83.12 234 ASP A O 1
ATOM 1768 N N . GLY A 1 235 ? -4.499 -2.619 7.096 1.00 87.62 235 GLY A N 1
ATOM 1769 C CA . GLY A 1 235 ? -3.840 -1.776 8.099 1.00 87.62 235 GLY A CA 1
ATOM 1770 C C . GLY A 1 235 ? -4.341 -0.328 8.110 1.00 87.62 235 GLY A C 1
ATOM 1771 O O . GLY A 1 235 ? -3.932 0.451 8.969 1.00 87.62 235 GLY A O 1
ATOM 1772 N N . VAL A 1 236 ? -5.288 0.015 7.231 1.00 91.62 236 VAL A N 1
ATOM 1773 C CA . VAL A 1 236 ? -5.870 1.352 7.120 1.00 91.62 236 VAL A CA 1
ATOM 1774 C C . VAL A 1 236 ? -7.205 1.392 7.857 1.00 91.62 236 VAL A C 1
ATOM 1776 O O . VAL A 1 236 ? -7.948 0.414 7.920 1.00 91.62 236 VAL A O 1
ATOM 1779 N N . ALA A 1 237 ? -7.542 2.538 8.443 1.00 92.75 237 ALA A N 1
ATOM 1780 C CA . ALA A 1 237 ? -8.831 2.704 9.098 1.00 92.75 237 ALA A CA 1
ATOM 1781 C C . ALA A 1 237 ? -9.992 2.574 8.098 1.00 92.75 237 ALA A C 1
ATOM 1783 O O . ALA A 1 237 ? -10.070 3.327 7.119 1.00 92.75 237 ALA A O 1
ATOM 1784 N N . ASP A 1 238 ? -10.914 1.650 8.366 1.00 96.62 238 ASP A N 1
ATOM 1785 C CA . ASP A 1 238 ? -12.084 1.423 7.520 1.00 96.62 238 ASP A CA 1
ATOM 1786 C C . ASP A 1 238 ? -13.242 2.329 7.982 1.00 96.62 238 ASP A C 1
ATOM 1788 O O . ASP A 1 238 ? -13.744 2.163 9.101 1.00 96.62 238 ASP A O 1
ATOM 1792 N N . PRO A 1 239 ? -13.718 3.277 7.145 1.00 96.75 239 PRO A N 1
ATOM 1793 C CA . PRO A 1 239 ? -14.844 4.135 7.499 1.00 96.75 239 PRO A CA 1
ATOM 1794 C C . PRO A 1 239 ? -16.112 3.373 7.883 1.00 96.75 239 PRO A C 1
ATOM 1796 O O . PRO A 1 239 ? -16.891 3.889 8.682 1.00 96.75 239 PRO A O 1
ATOM 1799 N N . LYS A 1 240 ? -16.330 2.162 7.350 1.00 96.56 240 LYS A N 1
ATOM 1800 C CA . LYS A 1 240 ? -17.485 1.332 7.720 1.00 96.56 240 LYS A CA 1
ATOM 1801 C C . LYS A 1 240 ? -17.367 0.833 9.153 1.00 96.56 240 LYS A C 1
ATOM 1803 O O . LYS A 1 240 ? -18.289 1.039 9.932 1.00 96.56 240 LYS A O 1
ATOM 1808 N N . LEU A 1 241 ? -16.210 0.285 9.527 1.00 96.81 241 LEU A N 1
ATOM 1809 C CA . LEU A 1 241 ? -15.967 -0.180 10.895 1.00 96.81 241 LEU A CA 1
ATOM 1810 C C . LEU A 1 241 ? -16.029 0.973 11.903 1.00 96.81 241 LEU A C 1
ATOM 1812 O O . LEU A 1 241 ? -16.601 0.817 12.981 1.00 96.81 241 LEU A O 1
ATOM 1816 N N . ILE A 1 242 ? -15.497 2.146 11.542 1.00 97.50 242 ILE A N 1
ATOM 1817 C CA . ILE A 1 242 ? -15.611 3.354 12.374 1.00 97.50 242 ILE A CA 1
ATOM 1818 C C . ILE A 1 242 ? -17.079 3.761 12.532 1.00 97.50 242 ILE A C 1
ATOM 1820 O O . ILE A 1 242 ? -17.509 4.074 13.640 1.00 97.50 242 ILE A O 1
ATOM 1824 N N . SER A 1 243 ? -17.848 3.750 11.443 1.00 97.50 243 SER A N 1
ATOM 1825 C CA . SER A 1 243 ? -19.273 4.095 11.443 1.00 97.50 243 SER A CA 1
ATOM 1826 C C . SER A 1 243 ? -20.093 3.145 12.327 1.00 97.50 243 SER A C 1
ATOM 1828 O O . SER A 1 243 ? -20.873 3.595 13.172 1.00 97.50 243 SER A O 1
ATOM 1830 N N . ASP A 1 244 ? -19.839 1.838 12.232 1.00 97.06 244 ASP A N 1
ATOM 1831 C CA . ASP A 1 244 ? -20.461 0.823 13.089 1.00 97.06 244 ASP A CA 1
ATOM 1832 C C . ASP A 1 244 ? -20.073 1.014 14.564 1.00 97.06 244 ASP A C 1
ATOM 1834 O O . ASP A 1 244 ? -20.921 0.949 15.462 1.00 97.06 244 ASP A O 1
ATOM 1838 N N . TRP A 1 245 ? -18.799 1.317 14.830 1.00 97.06 245 TRP A N 1
ATOM 1839 C CA . TRP A 1 245 ? -18.316 1.619 16.176 1.00 97.06 245 TRP A CA 1
ATOM 1840 C C . TRP A 1 245 ? -18.987 2.874 16.750 1.00 97.06 245 TRP A C 1
ATOM 1842 O O . TRP A 1 245 ? -19.423 2.866 17.905 1.00 97.06 245 TRP A O 1
ATOM 1852 N N . GLN A 1 246 ? -19.128 3.933 15.950 1.00 98.12 246 GLN A N 1
ATOM 1853 C CA . GLN A 1 246 ? -19.825 5.163 16.332 1.00 98.12 246 GLN A CA 1
ATOM 1854 C C . GLN A 1 246 ? -21.292 4.885 16.672 1.00 98.12 246 GLN A C 1
ATOM 1856 O O . GLN A 1 246 ? -21.762 5.332 17.721 1.00 98.12 246 GLN A O 1
ATOM 1861 N N . ALA A 1 247 ? -21.993 4.101 15.847 1.00 97.62 247 ALA A N 1
ATOM 1862 C CA . ALA A 1 247 ? -23.377 3.708 16.105 1.00 97.62 247 ALA A CA 1
ATOM 1863 C C . ALA A 1 247 ? -23.517 2.937 17.429 1.00 97.62 247 ALA A C 1
ATOM 1865 O O . ALA A 1 247 ? -24.408 3.236 18.229 1.00 97.62 247 ALA A O 1
ATOM 1866 N N . ALA A 1 248 ? -22.606 1.997 17.704 1.00 96.12 248 ALA A N 1
ATOM 1867 C CA . ALA A 1 248 ? -22.601 1.213 18.942 1.00 96.12 248 ALA A CA 1
ATOM 1868 C C . ALA A 1 248 ? -22.364 2.064 20.207 1.00 96.12 248 ALA A C 1
ATOM 1870 O O . ALA A 1 248 ? -22.822 1.695 21.288 1.00 96.12 248 ALA A O 1
ATOM 1871 N N . HIS A 1 249 ? -21.692 3.211 20.072 1.00 95.75 249 HIS A N 1
ATOM 1872 C CA . HIS A 1 249 ? -21.390 4.136 21.170 1.00 95.75 249 HIS A CA 1
ATOM 1873 C C . HIS A 1 249 ? -22.319 5.362 21.210 1.00 95.75 249 HIS A C 1
ATOM 1875 O O . HIS A 1 249 ? -22.058 6.312 21.948 1.00 95.75 249 HIS A O 1
ATOM 1881 N N . GLY A 1 250 ? -23.418 5.352 20.445 1.00 96.75 250 GLY A N 1
ATOM 1882 C CA . GLY A 1 250 ? -24.421 6.422 20.457 1.00 96.75 250 GLY A CA 1
ATOM 1883 C C . GLY A 1 250 ? -23.970 7.726 19.789 1.00 96.75 250 GLY A C 1
ATOM 1884 O O . GLY A 1 250 ? -24.510 8.791 20.094 1.00 96.75 250 GLY A O 1
ATOM 1885 N N . LEU A 1 251 ? -22.981 7.660 18.896 1.00 96.94 251 LEU A N 1
ATOM 1886 C CA . LEU A 1 251 ? -22.528 8.776 18.065 1.00 96.94 251 LEU A CA 1
ATOM 1887 C C . LEU A 1 251 ? -23.194 8.739 16.682 1.00 96.94 251 LEU A C 1
ATOM 1889 O O . LEU A 1 251 ? -23.812 7.752 16.288 1.00 96.94 251 LEU A O 1
ATOM 1893 N N . GLN A 1 252 ? -23.061 9.833 15.928 1.00 97.06 252 GLN A N 1
ATOM 1894 C CA . GLN A 1 252 ? -23.490 9.871 14.531 1.00 97.06 252 GLN A CA 1
ATOM 1895 C C . GLN A 1 252 ? -22.559 8.981 13.678 1.00 97.06 252 GLN A C 1
ATOM 1897 O O . GLN A 1 252 ? -21.349 9.200 13.725 1.00 97.06 252 GLN A O 1
ATOM 1902 N N . PRO A 1 253 ? -23.092 8.008 12.913 1.00 97.25 253 PRO A N 1
ATOM 1903 C CA . PRO A 1 253 ? -22.302 7.053 12.133 1.00 97.25 253 PRO A CA 1
ATOM 1904 C C . PRO A 1 253 ? -21.845 7.671 10.803 1.00 97.25 253 PRO A C 1
ATOM 1906 O O . PRO A 1 253 ? -22.441 7.445 9.750 1.00 97.25 253 PRO A O 1
ATOM 1909 N N . ASP A 1 254 ? -20.828 8.532 10.857 1.00 96.62 254 ASP A N 1
ATOM 1910 C CA . ASP A 1 254 ? -20.283 9.246 9.693 1.00 96.62 254 ASP A CA 1
ATOM 1911 C C . ASP A 1 254 ? -18.932 8.690 9.202 1.00 96.62 254 ASP A C 1
ATOM 1913 O O . ASP A 1 254 ? -18.411 9.144 8.179 1.00 96.62 254 ASP A O 1
ATOM 1917 N N . GLY A 1 255 ? -18.370 7.710 9.923 1.00 96.69 255 GLY A N 1
ATOM 1918 C CA . GLY A 1 255 ? -17.071 7.084 9.659 1.00 96.69 255 GLY A CA 1
ATOM 1919 C C . GLY A 1 255 ? -15.878 8.023 9.826 1.00 96.69 255 GLY A C 1
ATOM 1920 O O . GLY A 1 255 ? -14.777 7.706 9.362 1.00 96.69 255 GLY A O 1
ATOM 1921 N N . ARG A 1 256 ? -16.081 9.189 10.452 1.00 98.19 256 ARG A N 1
ATOM 1922 C CA . ARG A 1 256 ? -15.052 10.209 10.665 1.00 98.19 256 ARG A CA 1
ATOM 1923 C C . ARG A 1 256 ? -14.575 10.199 12.109 1.00 98.19 256 ARG A C 1
ATOM 1925 O O . ARG A 1 256 ? -15.341 10.379 13.059 1.00 98.19 256 ARG A O 1
ATOM 1932 N N . VAL A 1 257 ? -13.271 10.057 12.295 1.00 98.00 257 VAL A N 1
ATOM 1933 C CA . VAL A 1 257 ? -12.667 10.114 13.626 1.00 98.00 257 VAL A CA 1
ATOM 1934 C C . VAL A 1 257 ? -12.410 11.570 13.992 1.00 98.00 257 VAL A C 1
ATOM 1936 O O . VAL A 1 257 ? -11.375 12.132 13.663 1.00 98.00 257 VAL A O 1
ATOM 1939 N N . GLY A 1 258 ? -13.395 12.188 14.646 1.00 97.31 258 GLY A N 1
ATOM 1940 C CA . GLY A 1 258 ? -13.292 13.537 15.202 1.00 97.31 258 GLY A CA 1
ATOM 1941 C C . GLY A 1 258 ? -13.025 13.551 16.716 1.00 97.31 258 GLY A C 1
ATOM 1942 O O . GLY A 1 258 ? -13.043 12.502 17.367 1.00 97.31 258 GLY A O 1
ATOM 1943 N N . PRO A 1 259 ? -12.892 14.745 17.333 1.00 97.44 259 PRO A N 1
ATOM 1944 C CA . PRO A 1 259 ? -12.636 14.889 18.771 1.00 97.44 259 PRO A CA 1
ATOM 1945 C C . PRO A 1 259 ? -13.643 14.156 19.669 1.00 97.44 259 PRO A C 1
ATOM 1947 O O . PRO A 1 259 ? -13.254 13.528 20.649 1.00 97.44 259 PRO A O 1
ATOM 1950 N N . LYS A 1 260 ? -14.936 14.185 19.310 1.00 96.50 260 LYS A N 1
ATOM 1951 C CA . LYS A 1 260 ? -15.998 13.490 20.059 1.00 96.50 260 LYS A CA 1
ATOM 1952 C C . LYS A 1 260 ? -15.869 11.967 19.979 1.00 96.50 260 LYS A C 1
ATOM 1954 O O . LYS A 1 260 ? -16.117 11.285 20.967 1.00 96.50 260 LYS A O 1
ATOM 1959 N N . THR A 1 261 ? -15.466 11.442 18.821 1.00 97.75 261 THR A N 1
ATOM 1960 C CA . THR A 1 261 ? -15.226 10.008 18.615 1.00 97.75 261 THR A CA 1
ATOM 1961 C C . THR A 1 261 ? -14.063 9.535 19.489 1.00 97.75 261 THR A C 1
ATOM 1963 O O . THR A 1 261 ? -14.178 8.523 20.175 1.00 97.75 261 THR A O 1
ATOM 1966 N N . VAL A 1 262 ? -12.976 10.312 19.546 1.00 97.00 262 VAL A N 1
ATOM 1967 C CA . VAL A 1 262 ? -11.815 10.033 20.408 1.00 97.00 262 VAL A CA 1
ATOM 1968 C C . VAL A 1 262 ? -12.182 10.084 21.895 1.00 97.00 262 VAL A C 1
ATOM 1970 O O . VAL A 1 262 ? -11.774 9.213 22.661 1.00 97.00 262 VAL A O 1
ATOM 1973 N N . GLU A 1 263 ? -12.965 11.078 22.322 1.00 95.50 263 GLU A N 1
ATOM 1974 C CA . GLU A 1 263 ? -13.424 11.196 23.713 1.00 95.50 263 GLU A CA 1
ATOM 1975 C C . GLU A 1 263 ? -14.299 10.004 24.127 1.00 95.50 263 GLU A C 1
ATOM 1977 O O . GLU A 1 263 ? -14.067 9.396 25.175 1.00 95.50 263 GLU A O 1
ATOM 1982 N N . ALA A 1 264 ? -15.242 9.605 23.269 1.00 95.25 264 ALA A N 1
ATOM 1983 C CA . ALA A 1 264 ? -16.052 8.412 23.488 1.00 95.25 264 ALA A CA 1
ATOM 1984 C C . ALA A 1 264 ? -15.189 7.142 23.558 1.00 95.25 264 ALA A C 1
ATOM 1986 O O . ALA A 1 264 ? -15.431 6.288 24.410 1.00 95.25 264 ALA A O 1
ATOM 1987 N N . ALA A 1 265 ? -14.155 7.032 22.717 1.00 95.88 265 ALA A N 1
ATOM 1988 C CA . ALA A 1 265 ? -13.250 5.885 22.718 1.00 95.88 265 ALA A CA 1
ATOM 1989 C C . ALA A 1 265 ? -12.445 5.806 24.017 1.00 95.88 265 ALA A C 1
ATOM 1991 O O . ALA A 1 265 ? -12.334 4.738 24.618 1.00 95.88 265 ALA A O 1
ATOM 1992 N N . ARG A 1 266 ? -11.943 6.949 24.497 1.00 94.75 266 ARG A N 1
ATOM 1993 C CA . ARG A 1 266 ? -11.260 7.066 25.793 1.00 94.75 266 ARG A CA 1
ATOM 1994 C C . ARG A 1 266 ? -12.161 6.641 26.945 1.00 94.75 266 ARG A C 1
ATOM 1996 O O . ARG A 1 266 ? -11.738 5.842 27.780 1.00 94.75 266 ARG A O 1
ATOM 2003 N N . HIS A 1 267 ? -13.409 7.103 26.947 1.00 92.75 267 HIS A N 1
ATOM 2004 C CA . HIS A 1 267 ? -14.393 6.701 27.946 1.00 92.75 267 HIS A CA 1
ATOM 2005 C C . HIS A 1 267 ? -14.695 5.193 27.882 1.00 92.75 267 HIS A C 1
ATOM 2007 O O . HIS A 1 267 ? -14.698 4.524 28.914 1.00 92.75 267 HIS A O 1
ATOM 2013 N N . ALA A 1 268 ? -14.885 4.636 26.682 1.00 91.50 268 ALA A N 1
ATOM 2014 C CA . ALA A 1 268 ? -15.133 3.206 26.476 1.00 91.50 268 ALA A CA 1
ATOM 2015 C C . ALA A 1 268 ? -13.955 2.326 26.930 1.00 91.50 268 ALA A C 1
ATOM 2017 O O . ALA A 1 268 ? -14.164 1.266 27.515 1.00 91.50 268 ALA A O 1
ATOM 2018 N N . ALA A 1 269 ? -12.719 2.789 26.731 1.00 91.38 269 ALA A N 1
ATOM 2019 C CA . ALA A 1 269 ? -11.511 2.113 27.200 1.00 91.38 269 ALA A CA 1
ATOM 2020 C C . ALA A 1 269 ? -11.247 2.289 28.711 1.00 91.38 269 ALA A C 1
ATOM 2022 O O . ALA A 1 269 ? -10.258 1.768 29.227 1.00 91.38 269 ALA A O 1
ATOM 2023 N N . GLY A 1 270 ? -12.082 3.051 29.430 1.00 86.12 270 GLY A N 1
ATOM 2024 C CA . GLY A 1 270 ? -11.851 3.404 30.836 1.00 86.12 270 GLY A CA 1
ATOM 2025 C C . GLY A 1 270 ? -10.660 4.350 31.048 1.00 86.12 270 GLY A C 1
ATOM 2026 O O . GLY A 1 270 ? -10.233 4.572 32.182 1.00 86.12 270 GLY A O 1
ATOM 2027 N N . ILE A 1 271 ? -10.123 4.930 29.971 1.00 75.12 271 ILE A N 1
ATOM 2028 C CA . ILE A 1 271 ? -9.031 5.906 29.984 1.00 75.12 271 ILE A CA 1
ATOM 2029 C C . ILE A 1 271 ? -9.661 7.290 30.137 1.00 75.12 271 ILE A C 1
ATOM 2031 O O . ILE A 1 271 ? -9.728 8.077 29.199 1.00 75.12 271 ILE A O 1
ATOM 2035 N N . GLY A 1 272 ? -10.179 7.577 31.328 1.00 57.34 272 GLY A N 1
ATOM 2036 C CA . GLY A 1 272 ? -10.745 8.892 31.625 1.00 57.34 272 GLY A CA 1
ATOM 2037 C C . GLY A 1 272 ? -12.100 8.863 32.299 1.00 57.34 272 GLY A C 1
ATOM 2038 O O . GLY A 1 272 ? -12.950 9.679 31.963 1.00 57.34 272 GLY A O 1
ATOM 2039 N N . THR A 1 273 ? -12.306 8.001 33.291 1.00 50.19 273 THR A N 1
ATOM 2040 C CA . THR A 1 273 ? -13.275 8.356 34.325 1.00 50.19 273 THR A CA 1
ATOM 2041 C C . THR A 1 273 ? -12.685 9.557 35.075 1.00 50.19 273 THR A C 1
ATOM 2043 O O . THR A 1 273 ? -11.682 9.376 35.778 1.00 50.19 273 THR A O 1
ATOM 2046 N N . PRO A 1 274 ? -13.234 10.788 34.974 1.00 53.19 274 PRO A N 1
ATOM 2047 C CA . PRO A 1 274 ? -13.083 11.705 36.088 1.00 53.19 274 PRO A CA 1
ATOM 2048 C C . PRO A 1 274 ? -13.617 10.933 37.287 1.00 53.19 274 PRO A C 1
ATOM 2050 O O . PRO A 1 274 ? -14.761 10.480 37.263 1.00 53.19 274 PRO A O 1
ATOM 2053 N N . ILE A 1 275 ? -12.765 10.688 38.285 1.00 52.28 275 ILE A N 1
ATOM 2054 C CA . ILE A 1 275 ? -13.215 10.157 39.568 1.00 52.28 275 ILE A CA 1
ATOM 2055 C C . ILE A 1 275 ? -14.427 11.016 39.928 1.00 52.28 275 ILE A C 1
ATOM 2057 O O . ILE A 1 275 ? -14.246 12.236 40.021 1.00 52.28 275 ILE A O 1
ATOM 2061 N N . PRO A 1 276 ? -15.646 10.450 40.034 1.00 54.81 276 PRO A N 1
ATOM 2062 C CA . PRO A 1 276 ? -16.762 11.214 40.542 1.00 54.81 276 PRO A CA 1
ATOM 2063 C C . PRO A 1 276 ? -16.288 11.672 41.909 1.00 54.81 276 PRO A C 1
ATOM 2065 O O . PRO A 1 276 ? -16.097 10.849 42.808 1.00 54.81 276 PRO A O 1
ATOM 2068 N N . MET A 1 277 ? -15.977 12.967 42.042 1.00 47.59 277 MET A N 1
ATOM 2069 C CA . MET A 1 277 ? -15.855 13.528 43.370 1.00 47.59 277 MET A CA 1
ATOM 2070 C C . MET A 1 277 ? -17.185 13.163 44.008 1.00 47.59 277 MET A C 1
ATOM 2072 O O . MET A 1 277 ? -18.216 13.493 43.410 1.00 47.59 277 MET A O 1
ATOM 2076 N N . PRO A 1 278 ? -17.193 12.391 45.110 1.00 62.66 278 PRO A N 1
ATOM 2077 C CA . PRO A 1 278 ? -18.438 12.170 45.805 1.00 62.66 278 PRO A CA 1
ATOM 2078 C C . PRO A 1 278 ? -18.998 13.568 46.023 1.00 62.66 278 PRO A C 1
ATOM 2080 O O . PRO A 1 278 ? -18.296 14.434 46.556 1.00 62.66 278 PRO A O 1
ATOM 2083 N N . GLU A 1 279 ? -20.210 13.811 45.529 1.00 58.25 279 GLU A N 1
ATOM 2084 C CA . GLU A 1 279 ? -21.037 14.898 46.019 1.00 58.25 279 GLU A CA 1
ATOM 2085 C C . GLU A 1 279 ? -21.265 14.576 47.496 1.00 58.25 279 GLU A C 1
ATOM 2087 O O . GLU A 1 279 ? -22.266 13.992 47.898 1.00 58.25 279 GLU A O 1
ATOM 2092 N N . GLY A 1 280 ? -20.239 14.854 48.300 1.00 56.94 280 GLY A N 1
ATOM 2093 C CA . GLY A 1 280 ? -20.294 14.916 49.735 1.00 56.94 280 GLY A CA 1
ATOM 2094 C C . GLY A 1 280 ? -21.146 16.125 50.025 1.00 56.94 280 GLY A C 1
ATOM 2095 O O . GLY A 1 280 ? -20.637 17.231 50.183 1.00 56.94 280 GLY A O 1
ATOM 2096 N N . ASP A 1 281 ? -22.453 15.903 49.964 1.00 55.91 281 ASP A N 1
ATOM 2097 C CA . ASP A 1 281 ? -23.341 16.066 51.101 1.00 55.91 281 ASP A CA 1
ATOM 2098 C C . ASP A 1 281 ? -22.566 16.468 52.367 1.00 55.91 281 ASP A C 1
ATOM 2100 O O . ASP A 1 281 ? -22.217 15.658 53.226 1.00 55.91 281 ASP A O 1
ATOM 2104 N N . LEU A 1 282 ? -22.228 17.756 52.443 1.00 54.41 282 LEU A N 1
ATOM 2105 C CA . LEU A 1 282 ? -21.919 18.435 53.689 1.00 54.41 282 LEU A CA 1
ATOM 2106 C C . LEU A 1 282 ? -23.258 18.658 54.391 1.00 54.41 282 LEU A C 1
ATOM 2108 O O . LEU A 1 282 ? -23.739 19.787 54.509 1.00 54.41 282 LEU A O 1
ATOM 2112 N N . GLY A 1 283 ? -23.865 17.549 54.812 1.00 62.19 283 GLY A N 1
ATOM 2113 C CA . GLY A 1 283 ? -24.961 17.524 55.760 1.00 62.19 283 GLY A CA 1
ATOM 2114 C C . GLY A 1 283 ? -24.466 18.115 57.074 1.00 62.19 283 GLY A C 1
ATOM 2115 O O . GLY A 1 283 ? -23.802 17.454 57.868 1.00 62.19 283 GLY A O 1
ATOM 2116 N N . LEU A 1 284 ? -24.741 19.404 57.244 1.00 62.81 284 LEU A N 1
ATOM 2117 C CA . LEU A 1 284 ? -24.727 20.112 58.513 1.00 62.81 284 LEU A CA 1
ATOM 2118 C C . LEU A 1 284 ? -25.969 19.693 59.308 1.00 62.81 284 LEU A C 1
ATOM 2120 O O . LEU A 1 284 ? -27.018 20.291 59.091 1.00 62.81 284 LEU A O 1
ATOM 2124 N N . GLU A 1 285 ? -25.843 18.737 60.231 1.00 57.50 285 GLU A N 1
ATOM 2125 C CA . GLU A 1 285 ? -26.684 18.638 61.442 1.00 57.50 285 GLU A CA 1
ATOM 2126 C C . GLU A 1 285 ? -25.872 18.115 62.634 1.00 57.50 285 GLU A C 1
ATOM 2128 O O . GLU A 1 285 ? -25.133 17.115 62.473 1.00 57.50 285 GLU A O 1
#